Protein AF-S4NUM6-F1 (afdb_monomer)

Sequence (256 aa):
MRARLRDRIAASDPGLLRLTAGLRTVGAIALTLAVLALLRADVHLLVAGAMAAMVATFAIREKQLGAQAVTLALGLPVALASVSLGAVLNARLYAGDVFFVVLIFCAVYGRRFGDRGTALGLIGFQIYFLSLFVGAEVSALPTLCGAIALAFCSSALLRFAVVPATPTGVLLRLRLAFRARLAQLVSAQLDLLDAGPDDMDKALEAVRDGTARLHETAMMIQAQLEEGTPTSRRRGSCSAASRTPRSPPSGSACCC

Radius of gyration: 29.07 Å; Cα contacts (8 Å, |Δi|>4): 226; chains: 1; bounding box: 69×91×65 Å

pLDDT: mean 70.28, std 15.83, range [30.67, 91.12]

Mean predicted aligned error: 15.48 Å

Solvent-accessible surface area (backbone atoms only — not comparable to full-atom values): 13988 Å² total; per-residue (Å²): 111,73,66,62,55,51,49,52,54,50,68,76,36,85,65,50,55,66,60,51,52,51,49,38,49,52,49,10,26,51,49,28,40,52,52,39,55,73,70,64,52,54,68,66,49,43,53,49,16,35,52,37,12,49,44,57,48,66,34,61,73,60,88,48,68,70,59,40,52,50,47,52,62,53,33,50,59,41,29,51,50,24,33,53,50,27,21,65,30,61,84,36,63,74,61,36,55,57,49,48,54,52,47,51,52,51,23,59,58,26,40,76,64,43,67,61,24,36,21,44,22,50,37,27,52,53,35,25,53,46,21,58,72,71,60,39,43,73,87,50,41,68,62,50,47,49,31,38,52,44,4,46,50,30,31,47,42,31,47,64,69,74,49,62,78,46,72,68,58,53,54,51,41,48,52,50,52,49,52,52,54,52,51,52,40,54,50,36,50,50,53,40,72,71,42,51,89,92,47,38,68,62,31,50,50,52,41,53,53,38,50,53,55,48,51,55,51,51,51,54,50,49,53,49,51,60,70,69,48,74,92,76,75,79,73,93,75,84,79,90,74,86,79,75,90,79,83,86,84,86,89,89,85,80,88,132

Foldseek 3Di:
DVVVVVVVVCVVDPQCPVVLLVCLLCQLLCQLLVVCVVVVHDPLLNVLLNLLLNLLSVLQPDDDPVLNVVLLVVLLVLLLVLLVCLQVCLVPVVVLVVVLVVLQVQLVVLCVVPSSSVSSSSSSNSSNVSSNVSVRHPVCSVVSSVSSVSSSVSSVCSDPPVRDPDVVSRLVSLVVSLVVLVVQLVVLVVCLVVDDPVCNVVSVVSNVVSVVVNVVSVVVSVVSVVVVDDPPCPDPPDDDDPDDDDDDDDDDDDDD

Nearest PDB structures (foldseek):
  6h7w-assembly1_B  TM=3.684E-01  e=8.831E+00  Thermochaetoides thermophila DSM 1495

Organism: NCBI:txid1283301

Secondary structure (DSSP, 8-state):
-HHHHHHHHHHHSTTSHHHHHHHHHHHHHHHHHHHHHHTT--HHHHHHHHHHHHHHHHH---SSHHHHHHHHHHHHHHHHHHHHHHHHHHT-HHHHHHHHHHHHHHHHHHGGGHHHHHHHHHHHHHHHHHHHHTT--TTTHHHHHHHHHHHHHHHHHIIIIIS---HHHHHHHHHHHHHHHHHHHHHHHHHHHS--TTTHHHHHHHHHHHHHHHHHHHHHHHHHHHHHS-S-------------------------

Structure (mmCIF, N/CA/C/O backbone):
data_AF-S4NUM6-F1
#
_entry.id   AF-S4NUM6-F1
#
loop_
_atom_site.group_PDB
_atom_site.id
_atom_site.type_symbol
_atom_site.label_atom_id
_atom_site.label_alt_id
_atom_site.label_comp_id
_atom_site.label_asym_id
_atom_site.label_entity_id
_atom_site.label_seq_id
_atom_site.pdbx_PDB_ins_code
_atom_site.Cartn_x
_atom_site.Cartn_y
_atom_site.Cartn_z
_atom_site.occupancy
_atom_site.B_iso_or_equiv
_atom_site.auth_seq_id
_atom_site.auth_comp_id
_atom_site.auth_asym_id
_atom_site.auth_atom_id
_atom_site.pdbx_PDB_model_num
ATOM 1 N N . MET A 1 1 ? -14.262 19.004 28.202 1.00 41.25 1 MET A N 1
ATOM 2 C CA . MET A 1 1 ? -13.968 19.242 26.764 1.00 41.25 1 MET A CA 1
ATOM 3 C C . MET A 1 1 ? -13.290 18.052 26.069 1.00 41.25 1 MET A C 1
ATOM 5 O O . MET A 1 1 ? -13.778 17.634 25.028 1.00 41.25 1 MET A O 1
ATOM 9 N N . ARG A 1 2 ? -12.246 17.434 26.653 1.00 40.34 2 ARG A N 1
ATOM 10 C CA . ARG A 1 2 ? -11.581 16.229 26.096 1.00 40.34 2 ARG A CA 1
ATOM 11 C C . ARG A 1 2 ? -12.508 15.017 25.881 1.00 40.34 2 ARG A C 1
ATOM 13 O O . ARG A 1 2 ? -12.330 14.314 24.897 1.00 40.34 2 ARG A O 1
ATOM 20 N N . ALA A 1 3 ? -13.508 14.806 26.744 1.00 48.25 3 ALA A N 1
ATOM 21 C CA . ALA A 1 3 ? -14.488 13.722 26.591 1.00 48.25 3 ALA A CA 1
ATOM 22 C C . ALA A 1 3 ? -15.380 13.896 25.344 1.00 48.25 3 ALA A C 1
ATOM 24 O O . ALA A 1 3 ? -15.493 12.974 24.550 1.00 48.25 3 ALA A O 1
ATOM 25 N N . ARG A 1 4 ? -15.886 15.113 25.080 1.00 47.97 4 ARG A N 1
ATOM 26 C CA . ARG A 1 4 ? -16.746 15.401 23.913 1.00 47.97 4 ARG A CA 1
ATOM 27 C C . ARG A 1 4 ? -16.016 15.300 22.569 1.00 47.97 4 ARG A C 1
ATOM 29 O O . ARG A 1 4 ? -16.612 14.853 21.596 1.00 47.97 4 ARG A O 1
ATOM 36 N N . LEU A 1 5 ? -14.734 15.687 22.497 1.00 50.44 5 LEU A N 1
ATOM 37 C CA . LEU A 1 5 ? -13.922 15.458 21.289 1.00 50.44 5 LEU A CA 1
ATOM 38 C C . LEU A 1 5 ? -13.706 13.962 21.048 1.00 50.44 5 LEU A C 1
ATOM 40 O O . LEU A 1 5 ? -13.788 13.500 19.915 1.00 50.44 5 LEU A O 1
ATOM 44 N N . ARG A 1 6 ? -13.448 13.209 22.120 1.00 51.97 6 ARG A N 1
ATOM 45 C CA . ARG A 1 6 ? -13.231 11.764 22.066 1.00 51.97 6 ARG A CA 1
ATOM 46 C C . ARG A 1 6 ? -14.506 11.015 21.664 1.00 51.97 6 ARG A C 1
ATOM 48 O O . ARG A 1 6 ? -14.407 10.085 20.875 1.00 51.97 6 ARG A O 1
ATOM 55 N N . ASP A 1 7 ? -15.673 11.486 22.103 1.00 51.56 7 ASP A N 1
ATOM 56 C CA . ASP A 1 7 ? -16.983 10.976 21.681 1.00 51.56 7 ASP A CA 1
ATOM 57 C C . ASP A 1 7 ? -17.315 11.323 20.225 1.00 51.56 7 ASP A C 1
ATOM 59 O O . ASP A 1 7 ? -17.807 10.465 19.501 1.00 51.56 7 ASP A O 1
ATOM 63 N N . ARG A 1 8 ? -16.984 12.531 19.740 1.00 53.53 8 ARG A N 1
ATOM 64 C CA . ARG A 1 8 ? -17.145 12.883 18.312 1.00 53.53 8 ARG A CA 1
ATOM 65 C C . ARG A 1 8 ? -16.230 12.064 17.402 1.00 53.53 8 ARG A C 1
ATOM 67 O O . ARG A 1 8 ? -16.673 11.585 16.366 1.00 53.53 8 ARG A O 1
ATOM 74 N N . ILE A 1 9 ? -14.978 11.855 17.808 1.00 50.44 9 ILE A N 1
ATOM 75 C CA . ILE A 1 9 ? -14.015 11.023 17.069 1.00 50.44 9 ILE A CA 1
ATOM 76 C C . ILE A 1 9 ? -14.436 9.543 17.099 1.00 50.44 9 ILE A C 1
ATOM 78 O O . ILE A 1 9 ? -14.279 8.842 16.104 1.00 50.44 9 ILE A O 1
ATOM 82 N N . ALA A 1 10 ? -15.018 9.070 18.205 1.00 51.41 10 ALA A N 1
ATOM 83 C CA . ALA A 1 10 ? -15.571 7.719 18.314 1.00 51.41 10 ALA A CA 1
ATOM 84 C C . ALA A 1 10 ? -16.908 7.536 17.565 1.00 51.41 10 ALA A C 1
ATOM 86 O O . ALA A 1 10 ? -17.253 6.411 17.198 1.00 51.41 10 ALA A O 1
ATOM 87 N N . ALA A 1 11 ? -17.659 8.619 17.339 1.00 46.78 11 ALA A N 1
ATOM 88 C CA . ALA A 1 11 ? -18.905 8.614 16.577 1.00 46.78 11 ALA A CA 1
ATOM 89 C C . ALA A 1 11 ? -18.676 8.605 15.057 1.00 46.78 11 ALA A C 1
ATOM 91 O O . ALA A 1 11 ? -19.461 7.984 14.349 1.00 46.78 11 ALA A O 1
ATOM 92 N N . SER A 1 12 ? -17.614 9.251 14.559 1.00 50.12 12 SER A N 1
ATOM 93 C CA . SER A 1 12 ? -17.328 9.320 13.116 1.00 50.12 12 SER A CA 1
ATOM 94 C C . SER A 1 12 ? -16.634 8.086 12.538 1.00 50.12 12 SER A C 1
ATOM 96 O O . SER A 1 12 ? -16.792 7.837 11.350 1.00 50.12 12 SER A O 1
ATOM 98 N N . ASP A 1 13 ? -15.894 7.305 13.335 1.00 51.47 13 ASP A N 1
ATOM 99 C CA . ASP A 1 13 ? -15.282 6.057 12.864 1.00 51.47 13 ASP A CA 1
ATOM 100 C C . ASP A 1 13 ? -15.219 5.003 13.986 1.00 51.47 13 ASP A C 1
ATOM 102 O O . ASP A 1 13 ? -14.468 5.170 14.959 1.00 51.47 13 ASP A O 1
ATOM 106 N N . PRO A 1 14 ? -15.956 3.883 13.867 1.00 48.41 14 PRO A N 1
ATOM 107 C CA . PRO A 1 14 ? -15.951 2.817 14.858 1.00 48.41 14 PRO A CA 1
ATOM 108 C C . PRO A 1 14 ? -14.552 2.180 14.912 1.00 48.41 14 PRO A C 1
ATOM 110 O O . PRO A 1 14 ? -14.148 1.390 14.062 1.00 48.41 14 PRO A O 1
ATOM 113 N N . GLY A 1 15 ? -13.771 2.565 15.926 1.00 53.56 15 GLY A N 1
ATOM 114 C CA . GLY A 1 15 ? -12.510 1.911 16.286 1.00 53.56 15 GLY A CA 1
ATOM 115 C C . GLY A 1 15 ? -11.215 2.535 15.755 1.00 53.56 15 GLY A C 1
ATOM 116 O O . GLY A 1 15 ? -10.181 1.866 15.809 1.00 53.56 15 GLY A O 1
ATOM 117 N N . LEU A 1 16 ? -11.218 3.788 15.270 1.00 60.28 16 LEU A N 1
ATOM 118 C CA . LEU A 1 16 ? -10.027 4.456 14.697 1.00 60.28 16 LEU A CA 1
ATOM 119 C C . LEU A 1 16 ? -9.407 3.716 13.492 1.00 60.28 16 LEU A C 1
ATOM 121 O O . LEU A 1 16 ? -8.311 4.067 13.059 1.00 60.28 16 LEU A O 1
ATOM 125 N N . LEU A 1 17 ? -10.056 2.690 12.937 1.00 59.19 17 LEU A N 1
ATOM 126 C CA . LEU A 1 17 ? -9.446 1.814 11.931 1.00 59.19 17 LEU A CA 1
ATOM 127 C C . LEU A 1 17 ? -9.126 2.566 10.636 1.00 59.19 17 LEU A C 1
ATOM 129 O O . LEU A 1 17 ? -8.024 2.424 10.106 1.00 59.19 17 LEU A O 1
ATOM 133 N N . ARG A 1 18 ? -10.041 3.431 10.185 1.00 66.88 18 ARG A N 1
ATOM 134 C CA . ARG A 1 18 ? -9.845 4.288 9.008 1.00 66.88 18 ARG A CA 1
ATOM 135 C C . ARG A 1 18 ? -8.781 5.356 9.241 1.00 66.88 18 ARG A C 1
ATOM 137 O O . ARG A 1 18 ? -7.879 5.488 8.420 1.00 66.88 18 ARG A O 1
ATOM 144 N N . LEU A 1 19 ? -8.809 6.026 10.395 1.00 67.62 19 LEU A N 1
ATOM 145 C CA . LEU A 1 19 ? -7.779 6.998 10.782 1.00 67.62 19 LEU A CA 1
ATOM 146 C C . LEU A 1 19 ? -6.388 6.353 10.846 1.00 67.62 19 LEU A C 1
ATOM 148 O O . LEU A 1 19 ? -5.409 6.915 10.375 1.00 67.62 19 LEU A O 1
ATOM 152 N N . THR A 1 20 ? -6.306 5.142 11.392 1.00 68.75 20 THR A N 1
ATOM 153 C CA . THR A 1 20 ? -5.060 4.381 11.517 1.00 68.75 20 THR A CA 1
ATOM 154 C C . THR A 1 20 ? -4.552 3.926 10.146 1.00 68.75 20 THR A C 1
ATOM 156 O O . THR A 1 20 ? -3.352 3.981 9.887 1.00 68.75 20 THR A O 1
ATOM 159 N N . ALA A 1 21 ? -5.450 3.505 9.249 1.00 68.75 21 ALA A N 1
ATOM 160 C CA . ALA A 1 21 ? -5.102 3.178 7.868 1.00 68.75 21 ALA A CA 1
ATOM 161 C C . ALA A 1 21 ? -4.580 4.411 7.111 1.00 68.75 21 ALA A C 1
ATOM 163 O O . ALA A 1 21 ? -3.518 4.333 6.496 1.00 68.75 21 ALA A O 1
ATOM 164 N N . GLY A 1 22 ? -5.263 5.552 7.239 1.00 70.62 22 GLY A N 1
ATOM 165 C CA . GLY A 1 22 ? -4.838 6.824 6.652 1.00 70.62 22 GLY A CA 1
ATOM 166 C C . GLY A 1 22 ? -3.516 7.337 7.229 1.00 70.62 22 GLY A C 1
ATOM 167 O O . GLY A 1 22 ? -2.642 7.791 6.495 1.00 70.62 22 GLY A O 1
ATOM 168 N N . LEU A 1 23 ? -3.307 7.204 8.540 1.00 79.19 23 LEU A N 1
ATOM 169 C CA . LEU A 1 23 ? -2.056 7.610 9.179 1.00 79.19 23 LEU A CA 1
ATOM 170 C C . LEU A 1 23 ? -0.881 6.742 8.716 1.00 79.19 23 LEU A C 1
ATOM 172 O O . LEU A 1 23 ? 0.217 7.259 8.535 1.00 79.19 23 LEU A O 1
ATOM 176 N N . ARG A 1 24 ? -1.101 5.444 8.468 1.00 80.25 24 ARG A N 1
ATOM 177 C CA . ARG A 1 24 ? -0.072 4.575 7.877 1.00 80.25 24 ARG A CA 1
ATOM 178 C C . ARG A 1 24 ? 0.282 4.995 6.456 1.00 80.25 24 ARG A C 1
ATOM 180 O O . ARG A 1 24 ? 1.468 5.071 6.154 1.00 80.25 24 ARG A O 1
ATOM 187 N N . THR A 1 25 ? -0.707 5.278 5.603 1.00 81.06 25 THR A N 1
ATOM 188 C CA . THR A 1 25 ? -0.444 5.717 4.219 1.00 81.06 25 THR A CA 1
ATOM 189 C C . THR A 1 25 ? 0.295 7.048 4.200 1.00 81.06 25 THR A C 1
ATOM 191 O O . THR A 1 25 ? 1.332 7.164 3.552 1.00 81.06 25 THR A O 1
ATOM 194 N N . VAL A 1 26 ? -0.192 8.033 4.959 1.00 86.44 26 VAL A N 1
ATOM 195 C CA . VAL A 1 26 ? 0.424 9.365 5.025 1.00 86.44 26 VAL A CA 1
ATOM 196 C C . VAL A 1 26 ? 1.809 9.280 5.659 1.00 86.44 26 VAL A C 1
ATOM 198 O O . VAL A 1 26 ? 2.747 9.867 5.135 1.00 86.44 26 VAL A O 1
ATOM 201 N N . GLY A 1 27 ? 1.968 8.498 6.730 1.00 85.56 27 GLY A N 1
ATOM 202 C CA . GLY A 1 27 ? 3.252 8.284 7.392 1.00 85.56 27 GLY A CA 1
ATOM 203 C C . GLY A 1 27 ? 4.286 7.620 6.484 1.00 85.56 27 GLY A C 1
ATOM 204 O O . GLY A 1 27 ? 5.428 8.066 6.454 1.00 85.56 27 GLY A O 1
ATOM 205 N N . ALA A 1 28 ? 3.899 6.606 5.704 1.00 86.25 28 ALA A N 1
ATOM 206 C CA . ALA A 1 28 ? 4.797 5.946 4.753 1.00 86.25 28 ALA A CA 1
ATOM 207 C C . ALA A 1 28 ? 5.251 6.883 3.637 1.00 86.25 28 ALA A C 1
ATOM 209 O O . ALA A 1 28 ? 6.445 6.956 3.342 1.00 86.25 28 ALA A O 1
ATOM 210 N N . ILE A 1 29 ? 4.326 7.649 3.059 1.00 88.50 29 ILE A N 1
ATOM 211 C CA . ILE A 1 29 ? 4.653 8.630 2.022 1.00 88.50 29 ILE A CA 1
ATOM 212 C C . ILE A 1 29 ? 5.554 9.728 2.600 1.00 88.50 29 ILE A C 1
ATOM 214 O O . ILE A 1 29 ? 6.619 9.993 2.047 1.00 88.50 29 ILE A O 1
ATOM 218 N N . ALA A 1 30 ? 5.177 10.313 3.741 1.00 90.69 30 ALA A N 1
ATOM 219 C CA . ALA A 1 30 ? 5.934 11.381 4.387 1.00 90.69 30 ALA A CA 1
ATOM 220 C C . ALA A 1 30 ? 7.343 10.929 4.786 1.00 90.69 30 ALA A C 1
ATOM 222 O O . ALA A 1 30 ? 8.297 11.658 4.542 1.00 90.69 30 ALA A O 1
ATOM 223 N N . LEU A 1 31 ? 7.498 9.721 5.340 1.00 88.75 31 LEU A N 1
ATOM 224 C CA . LEU A 1 31 ? 8.807 9.177 5.699 1.00 88.75 31 LEU A CA 1
ATOM 225 C C . LEU A 1 31 ? 9.681 8.952 4.460 1.00 88.75 31 LEU A C 1
ATOM 227 O O . LEU A 1 31 ? 10.854 9.313 4.466 1.00 88.75 31 LEU A O 1
ATOM 231 N N . THR A 1 32 ? 9.111 8.396 3.388 1.00 90.12 32 THR A N 1
ATOM 232 C CA . THR A 1 32 ? 9.837 8.179 2.125 1.00 90.12 32 THR A CA 1
ATOM 233 C C . THR A 1 32 ? 10.319 9.502 1.540 1.00 90.12 32 THR A C 1
ATOM 235 O O . THR A 1 32 ? 11.495 9.641 1.211 1.00 90.12 32 THR A O 1
ATOM 238 N N . LEU A 1 33 ? 9.424 10.491 1.462 1.00 90.69 33 LEU A N 1
ATOM 239 C CA . LEU A 1 33 ? 9.741 11.825 0.963 1.00 90.69 33 LEU A CA 1
ATOM 240 C C . LEU A 1 33 ? 10.759 12.541 1.848 1.00 90.69 33 LEU A C 1
ATOM 242 O O . LEU A 1 33 ? 11.684 13.143 1.321 1.00 90.69 33 LEU A O 1
ATOM 246 N N . ALA A 1 34 ? 10.626 12.451 3.173 1.00 90.69 34 ALA A N 1
ATOM 247 C CA . ALA A 1 34 ? 11.561 13.069 4.106 1.00 90.69 34 ALA A CA 1
ATOM 248 C C . ALA A 1 34 ? 12.977 12.515 3.922 1.00 90.69 34 ALA A C 1
ATOM 250 O O . ALA A 1 34 ? 13.927 13.289 3.835 1.00 90.69 34 ALA A O 1
ATOM 251 N N . VAL A 1 35 ? 13.117 11.191 3.806 1.00 90.81 35 VAL A N 1
ATOM 252 C CA . VAL A 1 35 ? 14.421 10.557 3.579 1.00 90.81 35 VAL A CA 1
ATOM 253 C C . VAL A 1 35 ? 14.984 10.956 2.210 1.00 90.81 35 VAL A C 1
ATOM 255 O O . VAL A 1 35 ? 16.118 11.424 2.146 1.00 90.81 35 VAL A O 1
ATOM 258 N N . LEU A 1 36 ? 14.199 10.861 1.130 1.00 89.62 36 LEU A N 1
ATOM 259 C CA . LEU A 1 36 ? 14.640 11.255 -0.218 1.00 89.62 36 LEU A CA 1
ATOM 260 C C . LEU A 1 36 ? 15.019 12.742 -0.313 1.00 89.62 36 LEU A C 1
ATOM 262 O O . LEU A 1 36 ? 16.015 13.083 -0.950 1.00 89.62 36 LEU A O 1
ATOM 266 N N . ALA A 1 37 ? 14.273 13.624 0.353 1.00 89.06 37 ALA A N 1
ATOM 267 C CA . ALA A 1 37 ? 14.583 15.049 0.418 1.00 89.06 37 ALA A CA 1
ATOM 268 C C . ALA A 1 37 ? 15.891 15.310 1.180 1.00 89.06 37 ALA A C 1
ATOM 270 O O . ALA A 1 37 ? 16.683 16.158 0.771 1.00 89.06 37 ALA A O 1
ATOM 271 N N . LEU A 1 38 ? 16.158 14.550 2.249 1.00 91.12 38 LEU A N 1
ATOM 272 C CA . LEU A 1 38 ? 17.408 14.641 3.008 1.00 91.12 38 LEU A CA 1
ATOM 273 C C . LEU A 1 38 ? 18.622 14.206 2.173 1.00 91.12 38 LEU A C 1
ATOM 275 O O . LEU A 1 38 ? 19.695 14.795 2.280 1.00 91.12 38 LEU A O 1
ATOM 279 N N . LEU A 1 39 ? 18.424 13.223 1.293 1.00 88.75 39 LEU A N 1
ATOM 280 C CA . LEU A 1 39 ? 19.391 12.779 0.285 1.00 88.75 39 LEU A CA 1
ATOM 281 C C . LEU A 1 39 ? 19.530 13.753 -0.901 1.00 88.75 39 LEU A C 1
ATOM 283 O O . LEU A 1 39 ? 20.319 13.484 -1.804 1.00 88.75 39 LEU A O 1
ATOM 287 N N . ARG A 1 40 ? 18.785 14.871 -0.912 1.00 86.69 40 ARG A N 1
ATOM 288 C CA . ARG A 1 40 ? 18.698 15.832 -2.028 1.00 86.69 40 ARG A CA 1
ATOM 289 C C . ARG A 1 40 ? 18.401 15.162 -3.370 1.00 86.69 40 ARG A C 1
ATOM 291 O O . ARG A 1 40 ? 18.970 15.524 -4.397 1.00 86.69 40 ARG A O 1
ATOM 298 N N . ALA A 1 41 ? 17.517 14.168 -3.342 1.00 85.44 41 ALA A N 1
ATOM 299 C CA . ALA A 1 41 ? 17.079 13.479 -4.542 1.00 85.44 41 ALA A CA 1
ATOM 300 C C . ALA A 1 41 ? 16.331 14.429 -5.492 1.00 85.44 41 ALA A C 1
ATOM 302 O O . ALA A 1 41 ? 15.660 15.367 -5.056 1.00 85.44 41 ALA A O 1
ATOM 303 N N . ASP A 1 42 ? 16.426 14.147 -6.790 1.00 86.44 42 ASP A N 1
ATOM 304 C CA . ASP A 1 42 ? 15.688 14.869 -7.824 1.00 86.44 42 ASP A CA 1
ATOM 305 C C . ASP A 1 42 ? 14.163 14.707 -7.645 1.00 86.44 42 ASP A C 1
ATOM 307 O O . ASP A 1 42 ? 13.679 13.729 -7.061 1.00 86.44 42 ASP A O 1
ATOM 311 N N . VAL A 1 43 ? 13.388 15.646 -8.193 1.00 86.06 43 VAL A N 1
ATOM 312 C CA . VAL A 1 43 ? 11.918 15.610 -8.205 1.00 86.06 43 VAL A CA 1
ATOM 313 C C . VAL A 1 43 ? 11.396 14.295 -8.787 1.00 86.06 43 VAL A C 1
ATOM 315 O O . VAL A 1 43 ? 10.442 13.728 -8.251 1.00 86.06 43 VAL A O 1
ATOM 318 N N . HIS A 1 44 ? 12.058 13.753 -9.811 1.00 86.06 44 HIS A N 1
ATOM 319 C CA . HIS A 1 44 ? 11.691 12.465 -10.407 1.00 86.06 44 HIS A CA 1
ATOM 320 C C . HIS A 1 44 ? 11.735 11.320 -9.381 1.00 86.06 44 HIS A C 1
ATOM 322 O O . HIS A 1 44 ? 10.813 10.505 -9.312 1.00 86.06 44 HIS A O 1
ATOM 328 N N . LEU A 1 45 ? 12.762 11.289 -8.523 1.00 86.50 45 LEU A N 1
ATOM 329 C CA . LEU A 1 45 ? 12.890 10.290 -7.459 1.00 86.50 45 LEU A CA 1
ATOM 330 C C . LEU A 1 45 ? 11.864 10.497 -6.344 1.00 86.50 45 LEU A C 1
ATOM 332 O O . LEU A 1 45 ? 11.356 9.517 -5.800 1.00 86.50 45 LEU A O 1
ATOM 336 N N . LEU A 1 46 ? 11.550 11.749 -6.003 1.00 87.88 46 LEU A N 1
ATOM 337 C CA . LEU A 1 46 ? 10.529 12.071 -5.002 1.00 87.88 46 LEU A CA 1
ATOM 338 C C . LEU A 1 46 ? 9.147 11.575 -5.445 1.00 87.88 46 LEU A C 1
ATOM 340 O O . LEU A 1 46 ? 8.450 10.922 -4.664 1.00 87.88 46 LEU A O 1
ATOM 344 N N . VAL A 1 47 ? 8.779 11.818 -6.707 1.00 89.69 47 VAL A N 1
ATOM 345 C CA . VAL A 1 47 ? 7.524 11.325 -7.297 1.00 89.69 47 VAL A CA 1
ATOM 346 C C . VAL A 1 47 ? 7.514 9.797 -7.336 1.00 89.69 47 VAL A C 1
ATOM 348 O O . VAL A 1 47 ? 6.548 9.181 -6.879 1.00 89.69 47 VAL A O 1
ATOM 351 N N . ALA A 1 48 ? 8.607 9.176 -7.792 1.00 88.38 48 ALA A N 1
ATOM 352 C CA . ALA A 1 48 ? 8.729 7.721 -7.835 1.00 88.38 48 ALA A CA 1
ATOM 353 C C . ALA A 1 48 ? 8.594 7.079 -6.449 1.00 88.38 48 ALA A C 1
ATOM 355 O O . ALA A 1 48 ? 7.813 6.142 -6.270 1.00 88.38 48 ALA A O 1
ATOM 356 N N . GLY A 1 49 ? 9.296 7.614 -5.448 1.00 87.00 49 GLY A N 1
ATOM 357 C CA . GLY A 1 49 ? 9.227 7.142 -4.068 1.00 87.00 49 GLY A CA 1
ATOM 358 C C . GLY A 1 49 ? 7.835 7.305 -3.456 1.00 87.00 49 GLY A C 1
ATOM 359 O O . GLY A 1 49 ? 7.326 6.370 -2.837 1.00 87.00 49 GLY A O 1
ATOM 360 N N . ALA A 1 50 ? 7.179 8.451 -3.662 1.00 89.00 50 ALA A N 1
ATOM 361 C CA . ALA A 1 50 ? 5.826 8.691 -3.154 1.00 89.00 50 ALA A CA 1
ATOM 362 C C . ALA A 1 50 ? 4.795 7.737 -3.771 1.00 89.00 50 ALA A C 1
ATOM 364 O O . ALA A 1 50 ? 3.995 7.136 -3.048 1.00 89.00 50 ALA A O 1
ATOM 365 N N . MET A 1 51 ? 4.836 7.554 -5.094 1.00 90.56 51 MET A N 1
ATOM 366 C CA . MET A 1 51 ? 3.948 6.624 -5.793 1.00 90.56 51 MET A CA 1
ATOM 367 C C . MET A 1 51 ? 4.218 5.177 -5.374 1.00 90.56 51 MET A C 1
ATOM 369 O O . MET A 1 51 ? 3.274 4.444 -5.083 1.00 90.56 51 MET A O 1
ATOM 373 N N . ALA A 1 52 ? 5.485 4.771 -5.247 1.00 88.38 52 ALA A N 1
ATOM 374 C CA . ALA A 1 52 ? 5.841 3.443 -4.753 1.00 88.38 52 ALA A CA 1
ATOM 375 C C . ALA A 1 52 ? 5.333 3.206 -3.318 1.00 88.38 52 ALA A C 1
ATOM 377 O O . ALA A 1 52 ? 4.765 2.149 -3.038 1.00 88.38 52 ALA A O 1
ATOM 378 N N . ALA A 1 53 ? 5.450 4.196 -2.426 1.00 87.81 53 ALA A N 1
ATOM 379 C CA . ALA A 1 53 ? 4.958 4.106 -1.047 1.00 87.81 53 ALA A CA 1
ATOM 380 C C . ALA A 1 53 ? 3.427 3.992 -0.997 1.00 87.81 53 ALA A C 1
ATOM 382 O O . ALA A 1 53 ? 2.868 3.209 -0.218 1.00 87.81 53 ALA A O 1
ATOM 383 N N . MET A 1 54 ? 2.740 4.741 -1.863 1.00 88.69 54 MET A N 1
ATOM 384 C CA . MET A 1 54 ? 1.293 4.657 -2.038 1.00 88.69 54 MET A CA 1
ATOM 385 C C . MET A 1 54 ? 0.879 3.250 -2.493 1.00 88.69 54 MET A C 1
ATOM 387 O O . MET A 1 54 ? 0.033 2.623 -1.850 1.00 88.69 54 MET A O 1
ATOM 391 N N . VAL A 1 55 ? 1.515 2.717 -3.541 1.00 86.62 55 VAL A N 1
ATOM 392 C CA . VAL A 1 55 ? 1.246 1.372 -4.078 1.00 86.62 55 VAL A CA 1
ATOM 393 C C . VAL A 1 55 ? 1.503 0.292 -3.035 1.00 86.62 55 VAL A C 1
ATOM 395 O O . VAL A 1 55 ? 0.624 -0.534 -2.793 1.00 86.62 55 VAL A O 1
ATOM 398 N N . ALA A 1 56 ? 2.656 0.325 -2.363 1.00 84.31 56 ALA A N 1
ATOM 399 C CA . ALA A 1 56 ? 3.005 -0.635 -1.317 1.00 84.31 56 ALA A CA 1
ATOM 400 C C . ALA A 1 56 ? 1.966 -0.647 -0.183 1.00 84.31 56 ALA A C 1
ATOM 402 O O . ALA A 1 56 ? 1.622 -1.699 0.365 1.00 84.31 56 ALA A O 1
ATOM 403 N N . THR A 1 57 ? 1.403 0.516 0.149 1.00 80.25 57 THR A N 1
ATOM 404 C CA . THR A 1 57 ? 0.419 0.606 1.227 1.00 80.25 57 THR A CA 1
ATOM 405 C C . THR A 1 57 ? -0.974 0.139 0.786 1.00 80.25 57 THR A C 1
ATOM 407 O O . THR A 1 57 ? -1.620 -0.591 1.543 1.00 80.25 57 THR A O 1
ATOM 410 N N . PHE A 1 58 ? -1.413 0.483 -0.433 1.00 79.31 58 PHE A N 1
ATOM 411 C CA . PHE A 1 58 ? -2.739 0.129 -0.968 1.00 79.31 58 PHE A CA 1
ATOM 412 C C . PHE A 1 58 ? -2.861 -1.299 -1.507 1.00 79.31 58 PHE A C 1
ATOM 414 O O . PHE A 1 58 ? -3.949 -1.882 -1.448 1.00 79.31 58 PHE A O 1
ATOM 421 N N . ALA A 1 59 ? -1.785 -1.863 -2.055 1.00 74.81 59 ALA A N 1
ATOM 422 C CA . ALA A 1 59 ? -1.811 -3.209 -2.619 1.00 74.81 59 ALA A CA 1
ATOM 423 C C . ALA A 1 59 ? -1.981 -4.280 -1.537 1.00 74.81 59 ALA A C 1
ATOM 425 O O .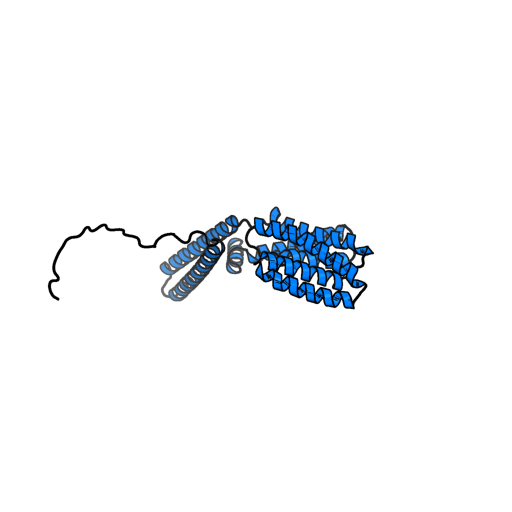 ALA A 1 59 ? -2.632 -5.298 -1.755 1.00 74.81 59 ALA A O 1
ATOM 426 N N . ILE A 1 60 ? -1.445 -4.031 -0.343 1.00 68.00 60 ILE A N 1
ATOM 427 C CA . ILE A 1 60 ? -1.497 -4.973 0.772 1.00 68.00 60 ILE A CA 1
ATOM 428 C C . ILE A 1 60 ? -2.848 -4.840 1.476 1.00 68.00 60 ILE A C 1
ATOM 430 O O . ILE A 1 60 ? -3.022 -4.044 2.403 1.00 68.00 60 ILE A O 1
ATOM 434 N N . ARG A 1 61 ? -3.809 -5.637 1.003 1.00 64.94 61 ARG A N 1
ATOM 435 C CA . ARG A 1 61 ? -5.170 -5.752 1.557 1.00 64.94 61 ARG A CA 1
ATOM 436 C C . ARG A 1 61 ? -5.349 -6.941 2.497 1.00 64.94 61 ARG A C 1
ATOM 438 O O . ARG A 1 61 ? -6.378 -7.056 3.155 1.00 64.94 61 ARG A O 1
ATOM 445 N N . GLU A 1 62 ? -4.352 -7.815 2.558 1.00 62.28 62 GLU A N 1
ATOM 446 C CA . GLU A 1 62 ? -4.380 -9.018 3.383 1.00 62.28 62 GLU A CA 1
ATOM 447 C C . GLU A 1 62 ? -4.558 -8.669 4.856 1.00 62.28 62 GLU A C 1
ATOM 449 O O . GLU A 1 62 ? -3.999 -7.689 5.338 1.00 62.28 62 GLU A O 1
ATOM 454 N N . LYS A 1 63 ? -5.318 -9.480 5.592 1.00 59.50 63 LYS A N 1
ATOM 455 C CA . LYS A 1 63 ? -5.674 -9.192 6.993 1.00 59.50 63 LYS A CA 1
ATOM 456 C C . LYS A 1 63 ? -4.714 -9.818 8.012 1.00 59.50 63 LYS A C 1
ATOM 458 O O . LYS A 1 63 ? -4.620 -9.342 9.139 1.00 59.50 63 LYS A O 1
ATOM 463 N N . GLN A 1 64 ? -3.974 -10.858 7.623 1.00 60.53 64 GLN A N 1
ATOM 464 C CA . GLN A 1 64 ? -3.019 -11.556 8.491 1.00 60.53 64 GLN A CA 1
ATOM 465 C C . GLN A 1 64 ? -1.604 -10.981 8.357 1.00 60.53 64 GLN A C 1
ATOM 467 O O . GLN A 1 64 ? -1.065 -10.926 7.256 1.00 60.53 64 GLN A O 1
ATOM 472 N N . LEU A 1 65 ? -0.966 -10.645 9.484 1.00 64.56 65 LEU A N 1
ATOM 473 C CA . LEU A 1 65 ? 0.383 -10.057 9.521 1.00 64.56 65 LEU A CA 1
ATOM 474 C C . LEU A 1 65 ? 1.451 -10.929 8.837 1.00 64.56 65 LEU A C 1
ATOM 476 O O . LEU A 1 65 ? 2.311 -10.401 8.139 1.00 64.56 65 LEU A O 1
ATOM 480 N N . GLY A 1 66 ? 1.376 -12.256 8.995 1.00 61.78 66 GLY A N 1
ATOM 481 C CA . GLY A 1 66 ? 2.320 -13.182 8.361 1.00 61.78 66 GLY A CA 1
ATOM 482 C C . GLY A 1 66 ? 2.171 -13.235 6.840 1.00 61.78 66 GLY A C 1
ATOM 483 O O . GLY A 1 66 ? 3.166 -13.216 6.124 1.00 61.78 66 GLY A O 1
ATOM 484 N N . ALA A 1 67 ? 0.933 -13.229 6.337 1.00 65.94 67 ALA A N 1
ATOM 485 C CA . ALA A 1 67 ? 0.672 -13.149 4.902 1.00 65.94 67 ALA A CA 1
ATOM 486 C C . ALA A 1 67 ? 1.159 -11.806 4.336 1.00 65.94 67 ALA A C 1
ATOM 488 O O . ALA A 1 67 ? 1.918 -11.806 3.371 1.00 65.94 67 ALA A O 1
ATOM 489 N N . GLN A 1 68 ? 0.841 -10.696 5.016 1.00 69.69 68 GLN A N 1
ATOM 490 C CA . GLN A 1 68 ? 1.264 -9.354 4.607 1.00 69.69 68 GLN A CA 1
ATOM 491 C C . GLN A 1 68 ? 2.786 -9.233 4.509 1.00 69.69 68 GLN A C 1
ATOM 493 O O . GLN A 1 68 ? 3.285 -8.624 3.568 1.00 69.69 68 GLN A O 1
ATOM 498 N N . ALA A 1 69 ? 3.524 -9.790 5.476 1.00 72.50 69 ALA A N 1
ATOM 499 C CA . ALA A 1 69 ? 4.984 -9.768 5.463 1.00 72.50 69 ALA A CA 1
ATOM 500 C C . ALA A 1 69 ? 5.539 -10.538 4.258 1.00 72.50 69 ALA A C 1
ATOM 502 O O . ALA A 1 69 ? 6.431 -10.039 3.578 1.00 72.50 69 ALA A O 1
ATOM 503 N N . VAL A 1 70 ? 4.963 -11.705 3.948 1.00 76.75 70 VAL A N 1
ATOM 504 C CA . VAL A 1 70 ? 5.337 -12.493 2.765 1.00 76.75 70 VAL A CA 1
ATOM 505 C C . VAL A 1 70 ? 5.013 -11.737 1.478 1.00 76.75 70 VAL A C 1
ATOM 507 O O . VAL A 1 70 ? 5.858 -11.670 0.592 1.00 76.75 70 VAL A O 1
ATOM 510 N N . THR A 1 71 ? 3.842 -11.113 1.368 1.00 80.69 71 THR A N 1
ATOM 511 C CA . THR A 1 71 ? 3.461 -10.348 0.172 1.00 80.69 71 THR A CA 1
ATOM 512 C C . THR A 1 71 ? 4.275 -9.076 0.010 1.00 80.69 71 THR A C 1
ATOM 514 O O . THR A 1 71 ? 4.604 -8.717 -1.112 1.00 80.69 71 THR A O 1
ATOM 517 N N . LEU A 1 72 ? 4.659 -8.405 1.095 1.00 79.69 72 LEU A N 1
ATOM 518 C CA . LEU A 1 72 ? 5.564 -7.259 1.025 1.00 79.69 72 LEU A CA 1
ATOM 519 C C . LEU A 1 72 ? 6.977 -7.702 0.613 1.00 79.69 72 LEU A C 1
ATOM 521 O O . LEU A 1 72 ? 7.592 -7.067 -0.242 1.00 79.69 72 LEU A O 1
ATOM 525 N N . ALA A 1 73 ? 7.451 -8.827 1.158 1.00 81.38 73 ALA A N 1
ATOM 526 C CA . ALA A 1 73 ? 8.741 -9.418 0.813 1.00 81.38 73 ALA A CA 1
ATOM 527 C C . ALA A 1 73 ? 8.793 -9.936 -0.632 1.00 81.38 73 ALA A C 1
ATOM 529 O O . ALA A 1 73 ? 9.829 -9.807 -1.269 1.00 81.38 73 ALA A O 1
ATOM 530 N N . LEU A 1 74 ? 7.692 -10.480 -1.163 1.00 81.06 74 LEU A N 1
ATOM 531 C CA . LEU A 1 74 ? 7.551 -10.883 -2.569 1.00 81.06 74 LEU A CA 1
ATOM 532 C C . LEU A 1 74 ? 7.230 -9.696 -3.489 1.00 81.06 74 LEU A C 1
ATOM 534 O O . LEU A 1 74 ? 7.591 -9.700 -4.661 1.00 81.06 74 LEU A O 1
ATOM 538 N N . GLY A 1 75 ? 6.574 -8.663 -2.970 1.00 79.12 75 GLY A N 1
ATOM 539 C CA . GLY A 1 75 ? 6.207 -7.464 -3.715 1.00 79.12 75 GLY A CA 1
ATOM 540 C C . GLY A 1 75 ? 7.422 -6.628 -4.089 1.00 79.12 75 GLY A C 1
ATOM 541 O O . GLY A 1 75 ? 7.465 -6.097 -5.193 1.00 79.12 75 GLY A O 1
ATOM 542 N N . LEU A 1 76 ? 8.434 -6.567 -3.217 1.00 82.75 76 LEU A N 1
ATOM 543 C CA . LEU A 1 76 ? 9.688 -5.871 -3.500 1.00 82.75 76 LEU A CA 1
ATOM 544 C C . LEU A 1 76 ? 10.431 -6.434 -4.732 1.00 82.75 76 LEU A C 1
ATOM 546 O O . LEU A 1 76 ? 10.685 -5.658 -5.651 1.00 82.75 76 LEU A O 1
ATOM 550 N N . PRO A 1 77 ? 10.752 -7.740 -4.839 1.00 83.25 77 PRO A N 1
ATOM 551 C CA . PRO A 1 77 ? 11.409 -8.278 -6.026 1.00 83.25 77 PRO A CA 1
ATOM 552 C C . PRO A 1 77 ? 10.523 -8.175 -7.270 1.00 83.25 77 PRO A C 1
ATOM 554 O O . PRO A 1 77 ? 11.046 -7.921 -8.349 1.00 83.25 77 PRO A O 1
ATOM 557 N N . VAL A 1 78 ? 9.195 -8.287 -7.141 1.00 81.44 78 VAL A N 1
ATOM 558 C CA . VAL A 1 78 ? 8.272 -8.054 -8.266 1.00 81.44 78 VAL A CA 1
ATOM 559 C C . VAL A 1 78 ? 8.326 -6.599 -8.740 1.00 81.44 78 VAL A C 1
ATOM 561 O O . VAL A 1 78 ? 8.364 -6.353 -9.946 1.00 81.44 78 VAL A O 1
ATOM 564 N N . ALA A 1 79 ? 8.378 -5.633 -7.823 1.00 81.00 79 ALA A N 1
ATOM 565 C CA . ALA A 1 79 ? 8.525 -4.216 -8.145 1.00 81.00 79 ALA A CA 1
ATOM 566 C C . ALA A 1 79 ? 9.872 -3.931 -8.827 1.00 81.00 79 ALA A C 1
ATOM 568 O O . ALA A 1 79 ? 9.907 -3.273 -9.865 1.00 81.00 79 ALA A O 1
ATOM 569 N N . LEU A 1 80 ? 10.966 -4.484 -8.294 1.00 82.75 80 LEU A N 1
ATOM 570 C CA . LEU A 1 80 ? 12.307 -4.344 -8.869 1.00 82.75 80 LEU A CA 1
ATOM 571 C C . LEU A 1 80 ? 12.411 -4.996 -10.256 1.00 82.75 80 LEU A C 1
ATOM 573 O O . LEU A 1 80 ? 12.987 -4.411 -11.172 1.00 82.75 80 LEU A O 1
ATOM 577 N N . ALA A 1 81 ? 11.809 -6.171 -10.447 1.00 82.00 81 ALA A N 1
ATOM 578 C CA . ALA A 1 81 ? 11.723 -6.798 -11.761 1.00 82.00 81 ALA A CA 1
ATOM 579 C C . ALA A 1 81 ? 10.921 -5.918 -12.731 1.00 82.00 81 ALA A C 1
ATOM 581 O O . ALA A 1 81 ? 11.375 -5.660 -13.841 1.00 82.00 81 ALA A O 1
ATOM 582 N N . SER A 1 82 ? 9.774 -5.394 -12.292 1.00 81.50 82 SER A N 1
ATOM 583 C CA . SER A 1 82 ? 8.888 -4.569 -13.124 1.00 81.50 82 SER A CA 1
ATOM 584 C C . SER A 1 82 ? 9.544 -3.258 -13.565 1.00 81.50 82 SER A C 1
ATOM 586 O O . SER A 1 82 ? 9.440 -2.905 -14.736 1.00 81.50 82 SER A O 1
ATOM 588 N N . VAL A 1 83 ? 10.258 -2.559 -12.671 1.00 80.12 83 VAL A N 1
ATOM 589 C CA . VAL A 1 83 ? 10.994 -1.331 -13.034 1.00 80.12 83 VAL A CA 1
ATOM 590 C C . VAL A 1 83 ? 12.198 -1.636 -13.928 1.00 80.12 83 VAL A C 1
ATOM 592 O O . VAL A 1 83 ? 12.471 -0.889 -14.861 1.00 80.12 83 VAL A O 1
ATOM 595 N N . SER A 1 84 ? 12.877 -2.768 -13.712 1.00 79.94 84 SER A N 1
ATOM 596 C CA . SER A 1 84 ? 13.992 -3.193 -14.571 1.00 79.94 84 SER A CA 1
ATOM 597 C C . SER A 1 84 ? 13.517 -3.504 -15.989 1.00 79.94 84 SER A C 1
ATOM 599 O O . SER A 1 84 ? 14.125 -3.059 -16.959 1.00 79.94 84 SER A O 1
ATOM 601 N N . LEU A 1 85 ? 12.392 -4.214 -16.114 1.00 77.44 85 LEU A N 1
ATOM 602 C CA . LEU A 1 85 ? 11.722 -4.455 -17.390 1.00 77.44 85 LEU A CA 1
ATOM 603 C C . LEU A 1 85 ? 11.278 -3.139 -18.038 1.00 77.44 85 LEU A C 1
ATOM 605 O O . LEU A 1 85 ? 11.560 -2.929 -19.212 1.00 77.44 85 LEU A O 1
ATOM 609 N N . GLY A 1 86 ? 10.664 -2.229 -17.279 1.00 74.44 86 GLY A N 1
ATOM 610 C CA . GLY A 1 86 ? 10.266 -0.908 -17.772 1.00 74.44 86 GLY A CA 1
ATOM 611 C C . GLY A 1 86 ? 11.439 -0.096 -18.331 1.00 74.44 86 GLY A C 1
ATOM 612 O O . GLY A 1 86 ? 11.327 0.451 -19.424 1.00 74.44 86 GLY A O 1
ATOM 613 N N . ALA A 1 87 ? 12.582 -0.080 -17.641 1.00 76.50 87 ALA A N 1
ATOM 614 C CA . ALA A 1 87 ? 13.773 0.645 -18.084 1.00 76.50 87 ALA A CA 1
ATOM 615 C C . ALA A 1 87 ? 14.409 0.053 -19.355 1.00 76.50 87 ALA A C 1
ATOM 617 O O . ALA A 1 87 ? 14.856 0.792 -20.230 1.00 76.50 87 ALA A O 1
ATOM 618 N N . VAL A 1 88 ? 14.426 -1.278 -19.494 1.00 74.50 88 VAL A N 1
ATOM 619 C CA . VAL A 1 88 ? 14.956 -1.949 -20.697 1.00 74.50 88 VAL A CA 1
ATOM 620 C C . VAL A 1 88 ? 14.010 -1.787 -21.890 1.00 74.50 88 VAL A C 1
ATOM 622 O O . VAL A 1 88 ? 14.461 -1.594 -23.019 1.00 74.50 88 VAL A O 1
ATOM 625 N N . LEU A 1 89 ? 12.695 -1.856 -21.657 1.00 71.56 89 LEU A N 1
ATOM 626 C CA . LEU A 1 89 ? 11.687 -1.767 -22.716 1.00 71.56 89 LEU A CA 1
ATOM 627 C C . LEU A 1 89 ? 11.400 -0.323 -23.147 1.00 71.56 89 LEU A C 1
ATOM 629 O O . LEU A 1 89 ? 10.887 -0.133 -24.247 1.00 71.56 89 LEU A O 1
ATOM 633 N N . ASN A 1 90 ? 11.791 0.684 -22.356 1.00 67.31 90 ASN A N 1
ATOM 634 C CA . ASN A 1 90 ? 11.684 2.099 -22.728 1.00 67.31 90 ASN A CA 1
ATOM 635 C C . ASN A 1 90 ? 12.354 2.385 -24.092 1.00 67.31 90 ASN A C 1
ATOM 637 O O . ASN A 1 90 ? 11.787 3.071 -24.938 1.00 67.31 90 ASN A O 1
ATOM 641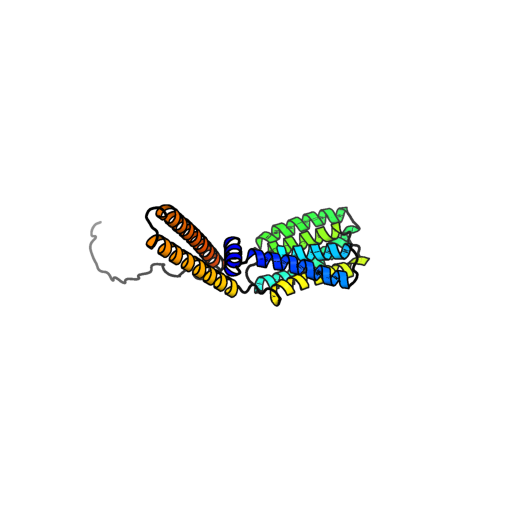 N N . ALA A 1 91 ? 13.487 1.735 -24.381 1.00 65.12 91 ALA A N 1
ATOM 642 C CA . ALA A 1 91 ? 14.197 1.876 -25.655 1.00 65.12 91 ALA A CA 1
ATOM 643 C C . ALA A 1 91 ? 13.486 1.232 -26.872 1.00 65.12 91 ALA A C 1
ATOM 645 O O . ALA A 1 91 ? 13.903 1.448 -28.011 1.00 65.12 91 ALA A O 1
ATOM 646 N N . ARG A 1 92 ? 12.437 0.415 -26.672 1.00 67.62 92 ARG A N 1
ATOM 647 C CA . ARG A 1 92 ? 11.697 -0.295 -27.737 1.00 67.62 92 ARG A CA 1
ATOM 648 C C . ARG A 1 92 ? 10.185 -0.218 -27.510 1.00 67.62 92 ARG A C 1
ATOM 650 O O . ARG A 1 92 ? 9.575 -1.179 -27.043 1.00 67.62 92 ARG A O 1
ATOM 657 N N . LEU A 1 93 ? 9.580 0.889 -27.945 1.00 65.69 93 LEU A N 1
ATOM 658 C CA . LEU A 1 93 ? 8.145 1.191 -27.795 1.00 65.69 93 LEU A CA 1
ATOM 659 C C . LEU A 1 93 ? 7.217 0.006 -28.147 1.00 65.69 93 LEU A C 1
ATOM 661 O O . LEU A 1 93 ? 6.381 -0.381 -27.338 1.00 65.69 93 LEU A O 1
ATOM 665 N N . TYR A 1 94 ? 7.433 -0.661 -29.288 1.00 71.06 94 TYR A N 1
ATOM 666 C CA . TYR A 1 94 ? 6.600 -1.797 -29.717 1.00 71.06 94 TYR A CA 1
ATOM 667 C C . TYR A 1 94 ? 6.716 -3.046 -28.825 1.00 71.06 94 TYR A C 1
ATOM 669 O O . TYR A 1 94 ? 5.747 -3.783 -28.654 1.00 71.06 94 TYR A O 1
ATOM 677 N N . ALA A 1 95 ? 7.897 -3.306 -28.253 1.00 73.56 95 ALA A N 1
ATOM 678 C CA . ALA A 1 95 ? 8.078 -4.414 -27.313 1.00 73.56 95 ALA A CA 1
ATOM 679 C C . ALA A 1 95 ? 7.437 -4.092 -25.952 1.00 73.56 95 ALA A C 1
ATOM 681 O O . ALA A 1 95 ? 6.898 -4.988 -25.299 1.00 73.56 95 ALA A O 1
ATOM 682 N N . GLY A 1 96 ? 7.455 -2.810 -25.568 1.00 73.31 96 GLY A N 1
ATOM 683 C CA . GLY A 1 96 ? 6.760 -2.251 -24.408 1.00 73.31 96 GLY A CA 1
ATOM 684 C C . GLY A 1 96 ? 5.263 -2.539 -24.408 1.00 73.31 96 GLY A C 1
ATOM 685 O O . GLY A 1 96 ? 4.749 -3.053 -23.415 1.00 73.31 96 GLY A O 1
ATOM 686 N N . ASP A 1 97 ? 4.580 -2.274 -25.524 1.00 77.88 97 ASP A N 1
ATOM 687 C CA . ASP A 1 97 ? 3.124 -2.445 -25.631 1.00 77.88 97 ASP A CA 1
ATOM 688 C C . ASP A 1 97 ? 2.695 -3.912 -25.515 1.00 77.88 97 ASP A C 1
ATOM 690 O O . ASP A 1 97 ? 1.779 -4.247 -24.761 1.00 77.88 97 ASP A O 1
ATOM 694 N N . VAL A 1 98 ? 3.393 -4.820 -26.205 1.00 83.00 98 VAL A N 1
ATOM 695 C CA . VAL A 1 98 ? 3.104 -6.262 -26.123 1.00 83.00 98 VAL A CA 1
ATOM 696 C C . VAL A 1 98 ? 3.338 -6.777 -24.704 1.00 83.00 98 VAL A C 1
ATOM 698 O O . VAL A 1 98 ? 2.499 -7.494 -24.152 1.00 83.00 98 VAL A O 1
ATOM 701 N N . PHE A 1 99 ? 4.453 -6.388 -24.083 1.00 82.50 99 PHE A N 1
ATOM 702 C CA . PHE A 1 99 ? 4.749 -6.782 -22.710 1.00 82.50 99 PHE A CA 1
ATOM 703 C C . PHE A 1 99 ? 3.732 -6.213 -21.719 1.00 82.50 99 PHE A C 1
ATOM 705 O O . PHE A 1 99 ? 3.315 -6.920 -20.804 1.00 82.50 99 PHE A O 1
ATOM 712 N N . PHE A 1 100 ? 3.278 -4.976 -21.920 1.00 82.12 100 PHE A N 1
ATOM 713 C CA . PHE A 1 100 ? 2.247 -4.359 -21.094 1.00 82.12 100 PHE A CA 1
ATOM 714 C C . PHE A 1 100 ? 0.939 -5.155 -21.127 1.00 82.12 100 PHE A C 1
ATOM 716 O O . PHE A 1 100 ? 0.367 -5.440 -20.073 1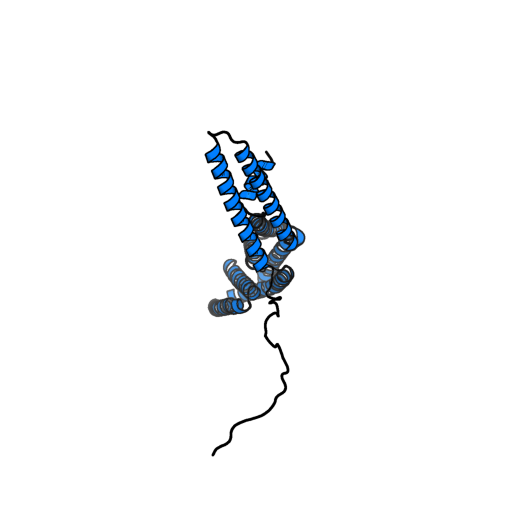.00 82.12 100 PHE A O 1
ATOM 723 N N . VAL A 1 101 ? 0.504 -5.596 -22.312 1.00 87.38 101 VAL A N 1
ATOM 724 C CA . VAL A 1 101 ? -0.677 -6.462 -22.451 1.00 87.38 101 VAL A CA 1
ATOM 725 C C . VAL A 1 101 ? -0.472 -7.786 -21.710 1.00 87.38 101 VAL A C 1
ATOM 727 O O . VAL A 1 101 ? -1.335 -8.191 -20.928 1.00 87.38 101 VAL A O 1
ATOM 730 N N . VAL A 1 102 ? 0.680 -8.441 -21.887 1.00 87.50 102 VAL A N 1
ATOM 731 C CA . VAL A 1 102 ? 1.010 -9.689 -21.173 1.00 87.50 102 VAL A CA 1
ATOM 732 C C . VAL A 1 102 ? 1.006 -9.475 -19.658 1.00 87.50 102 VAL A C 1
ATOM 734 O O . VAL A 1 102 ? 0.463 -10.295 -18.918 1.00 87.50 102 VAL A O 1
ATOM 737 N N . LEU A 1 103 ? 1.552 -8.357 -19.182 1.00 86.31 103 LEU A N 1
ATOM 738 C CA . LEU A 1 103 ? 1.595 -8.014 -17.766 1.00 86.31 103 LEU A CA 1
ATOM 739 C C . LEU A 1 103 ? 0.187 -7.811 -17.200 1.00 86.31 103 LEU A C 1
ATOM 741 O O . LEU A 1 103 ? -0.102 -8.332 -16.122 1.00 86.31 103 LEU A O 1
ATOM 745 N N . ILE A 1 104 ? -0.706 -7.127 -17.924 1.00 87.81 104 ILE A N 1
ATOM 746 C CA . ILE A 1 104 ? -2.119 -6.993 -17.534 1.00 87.81 104 ILE A CA 1
ATOM 747 C C . ILE A 1 104 ? -2.767 -8.373 -17.413 1.00 87.81 104 ILE A C 1
ATOM 749 O O . ILE A 1 104 ? -3.414 -8.655 -16.403 1.00 87.81 104 ILE A O 1
ATOM 753 N N . PHE A 1 105 ? -2.562 -9.256 -18.393 1.00 89.56 105 PHE A N 1
ATOM 754 C CA . PHE A 1 105 ? -3.078 -10.624 -18.332 1.00 89.56 105 PHE A CA 1
ATOM 755 C C . PHE A 1 105 ? -2.545 -11.378 -17.112 1.00 89.56 105 PHE A C 1
ATOM 757 O O . PHE A 1 105 ? -3.331 -11.979 -16.381 1.00 89.56 105 PHE A O 1
ATOM 764 N N . CYS A 1 106 ? -1.244 -11.295 -16.834 1.00 85.44 106 CYS A N 1
ATOM 765 C CA . CYS A 1 106 ? -0.632 -11.893 -15.648 1.00 85.44 106 CYS A CA 1
ATOM 766 C C . CYS A 1 106 ? -1.203 -11.317 -14.344 1.00 85.44 106 CYS A C 1
ATOM 768 O O . CYS A 1 106 ? -1.502 -12.076 -13.423 1.00 85.44 106 CYS A O 1
ATOM 770 N N . ALA A 1 107 ? -1.405 -9.999 -14.264 1.00 85.75 107 ALA A N 1
ATOM 771 C CA . ALA A 1 107 ? -1.965 -9.334 -13.091 1.00 85.75 107 ALA A CA 1
ATOM 772 C C . ALA A 1 107 ? -3.424 -9.749 -12.845 1.00 85.75 107 ALA A C 1
ATOM 774 O O . ALA A 1 107 ? -3.799 -10.067 -11.715 1.00 85.75 107 ALA A O 1
ATOM 775 N N . VAL A 1 108 ? -4.241 -9.807 -13.902 1.00 87.69 108 VAL A N 1
ATOM 776 C CA . VAL A 1 108 ? -5.642 -10.247 -13.825 1.00 87.69 108 VAL A CA 1
ATOM 777 C C . VAL A 1 108 ? -5.728 -11.738 -13.506 1.00 87.69 108 VAL A C 1
ATOM 779 O O . VAL A 1 108 ? -6.496 -12.123 -12.626 1.00 87.69 108 VAL A O 1
ATOM 782 N N . TYR A 1 109 ? -4.908 -12.573 -14.143 1.00 85.56 109 TYR A N 1
ATOM 783 C CA . TYR A 1 109 ? -4.837 -14.008 -13.861 1.00 85.56 109 TYR A CA 1
ATOM 784 C C . TYR A 1 109 ? -4.366 -14.281 -12.430 1.00 85.56 109 TYR A C 1
ATOM 786 O O . TYR A 1 109 ? -4.895 -15.166 -11.757 1.00 85.56 109 TYR A O 1
ATOM 794 N N . GLY A 1 110 ? -3.438 -13.465 -11.923 1.00 81.31 110 GLY A N 1
ATOM 795 C CA . GLY A 1 110 ? -2.963 -13.489 -10.543 1.00 81.31 110 GLY A CA 1
ATOM 796 C C . GLY A 1 110 ? -4.086 -13.355 -9.513 1.00 81.31 110 GLY A C 1
ATOM 797 O O . GLY A 1 110 ? -4.020 -13.986 -8.458 1.00 81.31 110 GLY A O 1
ATOM 798 N N . ARG A 1 111 ? -5.175 -12.641 -9.838 1.00 82.69 111 ARG A N 1
ATOM 799 C CA . ARG A 1 111 ? -6.340 -12.478 -8.944 1.00 82.69 111 ARG A CA 1
ATOM 800 C C . ARG A 1 111 ? -6.979 -13.808 -8.538 1.00 82.69 111 ARG A C 1
ATOM 802 O O . ARG A 1 111 ? -7.609 -13.880 -7.486 1.00 82.69 111 ARG A O 1
ATOM 809 N N . ARG A 1 112 ? -6.779 -14.879 -9.317 1.00 83.50 112 ARG A N 1
ATOM 810 C CA . ARG A 1 112 ? -7.281 -16.225 -8.991 1.00 83.50 112 ARG A CA 1
ATOM 811 C C . ARG A 1 112 ? -6.630 -16.834 -7.743 1.00 83.50 112 ARG A C 1
ATOM 813 O O . ARG A 1 112 ? -7.220 -17.706 -7.119 1.00 83.50 112 ARG A O 1
ATOM 820 N N . PHE A 1 113 ? -5.423 -16.395 -7.377 1.00 79.06 113 PHE A N 1
ATOM 821 C CA . PHE A 1 113 ? -4.683 -16.893 -6.208 1.00 79.06 113 PHE A CA 1
ATOM 822 C C . PHE A 1 113 ? -5.050 -16.138 -4.913 1.00 79.06 113 PHE A C 1
ATOM 824 O O . PHE A 1 113 ? -4.280 -16.122 -3.951 1.00 79.06 113 PHE A O 1
ATOM 831 N N . GLY A 1 114 ? -6.223 -15.495 -4.890 1.00 79.50 114 GLY A N 1
ATOM 832 C CA . GLY A 1 114 ? -6.754 -14.755 -3.748 1.00 79.50 114 GLY A CA 1
ATOM 833 C C . GLY A 1 114 ? -6.126 -13.371 -3.568 1.00 79.50 114 GLY A C 1
ATOM 834 O O . GLY A 1 114 ? -5.647 -12.742 -4.520 1.00 79.50 114 GLY A O 1
ATOM 835 N N . ASP A 1 115 ? -6.124 -12.892 -2.323 1.00 77.56 115 ASP A N 1
ATOM 836 C CA . ASP A 1 115 ? -5.656 -11.544 -1.972 1.00 77.56 115 ASP A CA 1
ATOM 837 C C . ASP A 1 115 ? -4.178 -11.322 -2.328 1.00 77.56 115 ASP A C 1
ATOM 839 O O . ASP A 1 115 ? -3.820 -10.253 -2.821 1.00 77.56 115 ASP A O 1
ATOM 843 N N . ARG A 1 116 ? -3.340 -12.358 -2.173 1.00 79.25 116 ARG A N 1
ATOM 844 C CA . ARG A 1 116 ? -1.895 -12.304 -2.459 1.00 79.25 116 ARG A CA 1
ATOM 845 C C . ARG A 1 116 ? -1.603 -12.055 -3.930 1.00 79.25 116 ARG A C 1
ATOM 847 O O . ARG A 1 116 ? -0.834 -11.164 -4.278 1.00 79.25 116 ARG A O 1
ATOM 854 N N . GLY A 1 117 ? -2.232 -12.835 -4.805 1.00 79.69 117 GLY A N 1
ATOM 855 C CA . GLY A 1 117 ? -2.038 -12.690 -6.245 1.00 79.69 117 GLY A CA 1
ATOM 856 C C . GLY A 1 117 ? -2.611 -11.375 -6.776 1.00 79.69 117 GLY A C 1
ATOM 857 O O . GLY A 1 117 ? -2.002 -10.745 -7.637 1.00 79.69 117 GLY A O 1
ATOM 858 N N . THR A 1 118 ? -3.720 -10.904 -6.193 1.00 82.75 118 THR A N 1
ATOM 859 C CA . THR A 1 118 ? -4.275 -9.575 -6.491 1.00 82.75 118 THR A CA 1
ATOM 860 C C . THR A 1 118 ? -3.309 -8.456 -6.086 1.00 82.75 118 THR A C 1
ATOM 862 O O . THR A 1 118 ? -3.091 -7.527 -6.863 1.00 82.75 118 THR A O 1
ATOM 865 N N . ALA A 1 119 ? -2.698 -8.550 -4.901 1.00 84.44 119 ALA A N 1
ATOM 866 C CA . ALA A 1 119 ? -1.731 -7.571 -4.411 1.00 84.44 119 ALA A CA 1
ATOM 867 C C . ALA A 1 119 ? -0.464 -7.523 -5.278 1.00 84.44 119 ALA A C 1
ATOM 869 O O . ALA A 1 119 ? -0.065 -6.446 -5.715 1.00 84.44 119 ALA A O 1
ATOM 870 N N . LEU A 1 120 ? 0.137 -8.681 -5.575 1.00 84.88 120 LEU A N 1
ATOM 871 C CA . LEU A 1 120 ? 1.346 -8.765 -6.405 1.00 84.88 120 LEU A CA 1
ATOM 872 C C . LEU A 1 120 ? 1.101 -8.273 -7.834 1.00 84.88 120 LEU A C 1
ATOM 874 O O . LEU A 1 120 ? 1.929 -7.537 -8.370 1.00 84.88 120 LEU A O 1
ATOM 878 N N . GLY A 1 121 ? -0.046 -8.621 -8.426 1.00 84.88 121 GLY A N 1
ATOM 879 C CA . GLY A 1 121 ? -0.437 -8.128 -9.747 1.00 84.88 121 GLY A CA 1
ATOM 880 C C . GLY A 1 121 ? -0.575 -6.606 -9.774 1.00 84.88 121 GLY A C 1
ATOM 881 O O . GLY A 1 121 ? -0.056 -5.958 -10.680 1.00 84.88 121 GLY A O 1
ATOM 882 N N . LEU A 1 122 ? -1.208 -6.026 -8.747 1.00 87.56 122 LEU A N 1
ATOM 883 C CA . LEU A 1 122 ? -1.375 -4.577 -8.629 1.00 87.56 122 LEU A CA 1
ATOM 884 C C . LEU A 1 122 ? -0.039 -3.856 -8.400 1.00 87.56 122 LEU A C 1
ATOM 886 O O . LEU A 1 122 ? 0.189 -2.817 -9.009 1.00 87.56 122 LEU A O 1
ATOM 890 N N . ILE A 1 123 ? 0.862 -4.415 -7.584 1.00 87.25 123 ILE A N 1
ATOM 891 C CA . ILE A 1 123 ? 2.217 -3.872 -7.390 1.00 87.25 123 ILE A CA 1
ATOM 892 C C . ILE A 1 123 ? 2.992 -3.891 -8.706 1.00 87.25 123 ILE A C 1
ATOM 894 O O . ILE A 1 123 ? 3.505 -2.853 -9.116 1.00 87.25 123 ILE A O 1
ATOM 898 N N . GLY A 1 124 ? 3.066 -5.046 -9.373 1.00 85.62 124 GLY A N 1
ATOM 899 C CA . GLY A 1 124 ? 3.831 -5.184 -10.613 1.00 85.62 124 GLY A CA 1
ATOM 900 C C . GLY A 1 124 ? 3.327 -4.242 -11.702 1.00 85.62 124 GLY A C 1
ATOM 901 O O . GLY A 1 124 ? 4.105 -3.487 -12.281 1.00 85.62 124 GLY A O 1
ATOM 902 N N . PHE A 1 125 ? 2.008 -4.205 -11.906 1.00 87.12 125 PHE A N 1
ATOM 903 C CA . PHE A 1 125 ? 1.379 -3.300 -12.864 1.00 87.12 125 PHE A CA 1
ATOM 904 C C . PHE A 1 125 ? 1.655 -1.833 -12.547 1.00 87.12 125 PHE A C 1
ATOM 906 O O . PHE A 1 125 ? 2.089 -1.079 -13.418 1.00 87.12 125 PHE A O 1
ATOM 913 N N . GLN A 1 126 ? 1.448 -1.422 -11.296 1.00 89.69 126 GLN A N 1
ATOM 914 C CA . GLN A 1 126 ? 1.545 -0.012 -10.952 1.00 89.69 126 GLN A CA 1
ATOM 915 C C . GLN A 1 126 ? 2.992 0.491 -10.939 1.00 89.69 126 GLN A C 1
ATOM 917 O O . GLN A 1 126 ? 3.232 1.641 -11.304 1.00 89.69 126 GLN A O 1
ATOM 922 N N . ILE A 1 127 ? 3.958 -0.363 -10.585 1.00 87.38 127 ILE A N 1
ATOM 923 C CA . ILE A 1 127 ? 5.389 -0.038 -10.652 1.00 87.38 127 ILE A CA 1
ATOM 924 C C . ILE A 1 127 ? 5.897 -0.030 -12.100 1.00 87.38 127 ILE A C 1
ATOM 926 O O . ILE A 1 127 ? 6.692 0.838 -12.452 1.00 87.38 127 ILE A O 1
ATOM 930 N N . TYR A 1 128 ? 5.409 -0.926 -12.965 1.00 86.12 128 TYR A N 1
ATOM 931 C CA . TYR A 1 128 ? 5.709 -0.861 -14.399 1.00 86.12 128 TYR A CA 1
ATOM 932 C C . TYR A 1 128 ? 5.201 0.450 -15.013 1.00 86.12 128 TYR A C 1
ATOM 934 O O . TYR A 1 128 ? 5.948 1.164 -15.681 1.00 86.12 128 TYR A O 1
ATOM 942 N N . PHE A 1 129 ? 3.953 0.820 -14.717 1.00 85.88 129 PHE A N 1
ATOM 943 C CA . PHE A 1 129 ? 3.378 2.080 -15.188 1.00 85.88 129 PHE A CA 1
ATOM 944 C C . PHE A 1 129 ? 4.130 3.302 -14.641 1.00 85.88 129 PHE A C 1
ATOM 946 O O . PHE A 1 129 ? 4.386 4.255 -15.371 1.00 85.88 129 PHE A O 1
A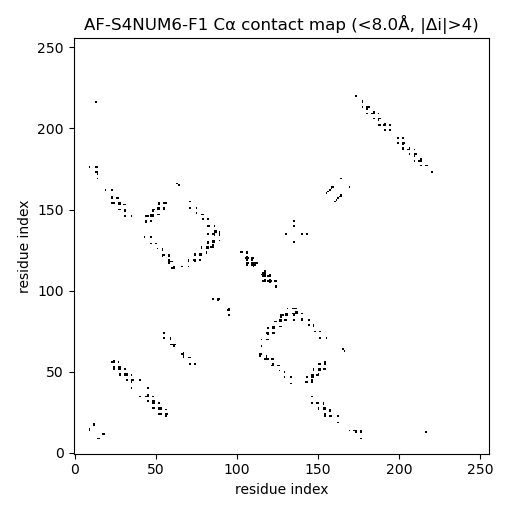TOM 953 N N . LEU A 1 130 ? 4.550 3.258 -13.372 1.00 86.75 130 LEU A N 1
ATOM 954 C CA . LEU A 1 130 ? 5.403 4.286 -12.777 1.00 86.75 130 LEU A CA 1
ATOM 955 C C . LEU A 1 130 ? 6.734 4.436 -13.531 1.00 86.75 130 LEU A C 1
ATOM 957 O O . LEU A 1 130 ? 7.165 5.556 -13.791 1.00 86.75 130 LEU A O 1
ATOM 961 N N . SER A 1 131 ? 7.366 3.319 -13.897 1.00 83.94 131 SER A N 1
ATOM 962 C CA . SER A 1 131 ? 8.621 3.307 -14.657 1.00 83.94 131 SER A CA 1
ATOM 963 C C . SER A 1 131 ? 8.484 3.989 -16.018 1.00 83.94 131 SER A C 1
ATOM 965 O O . SER A 1 131 ? 9.407 4.674 -16.454 1.00 83.94 131 SER A O 1
ATOM 967 N N . LEU A 1 132 ? 7.341 3.801 -16.684 1.00 82.38 132 LEU A N 1
ATOM 968 C CA . LEU A 1 132 ? 7.027 4.468 -17.947 1.00 82.38 132 LEU A CA 1
ATOM 969 C C . LEU A 1 132 ? 6.786 5.967 -17.740 1.00 82.38 132 LEU A C 1
ATOM 971 O O . LEU A 1 132 ? 7.311 6.774 -18.498 1.00 82.38 132 LEU A O 1
ATOM 975 N N . PHE A 1 133 ? 6.043 6.342 -16.694 1.00 82.56 133 PHE A N 1
ATOM 976 C CA . PHE A 1 133 ? 5.709 7.740 -16.406 1.00 82.56 133 PHE A CA 1
ATOM 977 C C . PHE A 1 133 ? 6.934 8.589 -16.042 1.00 82.56 133 PHE A C 1
ATOM 979 O O . PHE A 1 133 ? 7.047 9.731 -16.474 1.00 82.56 133 PHE A O 1
ATOM 986 N N . VAL A 1 134 ? 7.858 8.031 -15.257 1.00 79.38 134 VAL A N 1
ATOM 987 C CA . VAL A 1 134 ? 9.092 8.722 -14.842 1.00 79.38 134 VAL A CA 1
ATOM 988 C C . VAL A 1 134 ? 10.156 8.704 -15.948 1.00 79.38 134 VAL A C 1
ATOM 990 O O . VAL A 1 134 ? 11.144 9.422 -15.848 1.00 79.38 134 VAL A O 1
ATOM 993 N N . GLY A 1 135 ? 9.964 7.913 -17.010 1.00 72.12 135 GLY A N 1
ATOM 994 C CA . GLY A 1 135 ? 10.951 7.768 -18.078 1.00 72.12 135 GLY A CA 1
ATOM 995 C C . GLY A 1 135 ? 12.223 7.085 -17.577 1.00 72.12 135 GLY A C 1
ATOM 996 O O . GLY A 1 135 ? 13.314 7.622 -17.726 1.00 72.12 135 GLY A O 1
ATOM 997 N N . ALA A 1 136 ? 12.085 5.926 -16.925 1.00 69.69 136 ALA A N 1
ATOM 998 C CA . ALA A 1 136 ? 13.224 5.222 -16.343 1.00 69.69 136 ALA A CA 1
ATOM 999 C C . ALA A 1 136 ? 14.270 4.864 -17.412 1.00 69.69 136 ALA A C 1
ATOM 1001 O O . ALA A 1 136 ? 14.045 3.987 -18.246 1.00 69.69 136 ALA A O 1
ATOM 1002 N N . GLU A 1 137 ? 15.427 5.516 -17.355 1.00 71.44 137 GLU A N 1
ATOM 1003 C CA . GLU A 1 137 ? 16.608 5.125 -18.116 1.00 71.44 137 GLU A CA 1
ATOM 1004 C C . GLU A 1 137 ? 17.434 4.084 -17.353 1.00 71.44 137 GLU A C 1
ATOM 1006 O O . GLU A 1 137 ? 17.462 4.044 -16.120 1.00 71.44 137 GLU A O 1
ATOM 1011 N N . VAL A 1 138 ? 18.184 3.267 -18.094 1.00 74.06 138 VAL A N 1
ATOM 1012 C CA . VAL A 1 138 ? 19.086 2.248 -17.529 1.00 74.06 138 VAL A CA 1
ATOM 1013 C C . VAL A 1 138 ? 20.166 2.871 -16.625 1.00 74.06 138 VAL A C 1
ATOM 1015 O O . VAL A 1 138 ? 20.617 2.243 -15.670 1.00 74.06 138 VAL A O 1
ATOM 1018 N N . SER A 1 139 ? 20.542 4.126 -16.876 1.00 74.06 139 SER A N 1
ATOM 1019 C CA . SER A 1 139 ? 21.476 4.921 -16.066 1.00 74.06 139 SER A CA 1
ATOM 1020 C C . SER A 1 139 ? 20.916 5.276 -14.677 1.00 74.06 139 SER A C 1
ATOM 1022 O O . SER A 1 139 ? 21.657 5.281 -13.694 1.00 74.06 139 SER A O 1
ATOM 1024 N N . ALA A 1 140 ? 19.607 5.525 -14.577 1.00 77.19 140 ALA A N 1
ATOM 1025 C CA . ALA A 1 140 ? 18.902 5.916 -13.352 1.00 77.19 140 ALA A CA 1
ATOM 1026 C C . ALA A 1 140 ? 18.257 4.728 -12.612 1.00 77.19 140 ALA A C 1
ATOM 1028 O O . ALA A 1 140 ? 17.629 4.888 -11.563 1.00 77.19 140 ALA A O 1
ATOM 1029 N N . LEU A 1 141 ? 18.413 3.513 -13.138 1.00 79.19 141 LEU A N 1
ATOM 1030 C CA . LEU A 1 141 ? 17.856 2.286 -12.570 1.00 79.19 141 LEU A CA 1
ATOM 1031 C C . LEU A 1 141 ? 18.300 2.038 -11.112 1.00 79.19 141 LEU A C 1
ATOM 1033 O O . LEU A 1 141 ? 17.437 1.757 -10.279 1.00 79.19 141 LEU A O 1
ATOM 1037 N N . PRO A 1 142 ? 19.590 2.186 -10.737 1.00 83.69 142 PRO A N 1
ATOM 1038 C CA . PRO A 1 142 ? 20.033 1.938 -9.362 1.00 83.69 142 PRO A CA 1
ATOM 1039 C C . PRO A 1 142 ? 19.396 2.897 -8.350 1.00 83.69 142 PRO A C 1
ATOM 1041 O O . PRO A 1 142 ? 18.980 2.483 -7.266 1.00 83.69 142 PRO A O 1
ATOM 1044 N N . THR A 1 143 ? 19.280 4.176 -8.713 1.00 85.00 143 THR A N 1
ATOM 1045 C CA . THR A 1 143 ? 18.683 5.219 -7.872 1.00 85.00 143 THR A CA 1
ATOM 1046 C C . THR A 1 143 ? 17.168 5.042 -7.749 1.00 85.00 143 THR A C 1
ATOM 1048 O O . THR A 1 143 ? 16.634 5.159 -6.644 1.00 85.00 143 THR A O 1
ATOM 1051 N N . LEU A 1 144 ? 16.480 4.659 -8.830 1.00 84.44 144 LEU A N 1
ATOM 1052 C CA . LEU A 1 144 ? 15.057 4.291 -8.812 1.00 84.44 144 LEU A CA 1
ATOM 1053 C C . LEU A 1 144 ? 14.784 3.046 -7.959 1.00 84.44 144 LEU A C 1
ATOM 1055 O O . LEU A 1 144 ? 13.878 3.058 -7.124 1.00 84.44 144 LEU A O 1
ATOM 1059 N N . CYS A 1 145 ? 15.592 1.994 -8.108 1.00 86.06 145 CYS A N 1
ATOM 1060 C CA . CYS A 1 145 ? 15.512 0.793 -7.275 1.00 86.06 145 CYS A CA 1
ATOM 1061 C C . CYS A 1 145 ? 15.702 1.127 -5.792 1.00 86.06 145 CYS A C 1
ATOM 1063 O O . CYS A 1 145 ? 14.950 0.631 -4.953 1.00 86.06 145 CYS A O 1
ATOM 1065 N N . GLY A 1 146 ? 16.652 2.012 -5.470 1.00 86.56 146 GLY A N 1
ATOM 1066 C CA . GLY A 1 146 ? 16.857 2.517 -4.113 1.00 86.56 146 GLY A CA 1
ATOM 1067 C C . GLY A 1 146 ? 15.631 3.249 -3.562 1.00 86.56 146 GLY A C 1
ATOM 1068 O O . GLY A 1 146 ? 15.204 2.967 -2.443 1.00 86.56 146 GLY A O 1
ATOM 1069 N N . ALA A 1 147 ? 15.015 4.132 -4.355 1.00 88.56 147 ALA A N 1
ATOM 1070 C CA . ALA A 1 147 ? 13.809 4.860 -3.955 1.00 88.56 147 ALA A CA 1
ATOM 1071 C C . ALA A 1 147 ? 12.606 3.927 -3.727 1.00 88.56 147 ALA A C 1
ATOM 1073 O O . ALA A 1 147 ? 11.890 4.073 -2.734 1.00 88.56 147 ALA A O 1
ATOM 1074 N N . ILE A 1 148 ? 12.406 2.933 -4.601 1.00 87.94 148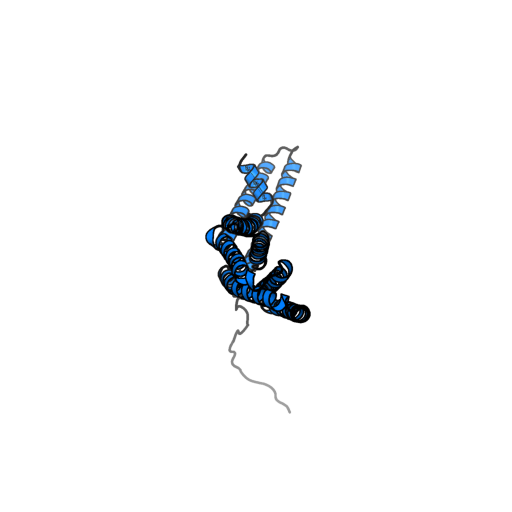 ILE A N 1
ATOM 1075 C CA . ILE A 1 148 ? 11.342 1.928 -4.458 1.00 87.94 148 ILE A CA 1
ATOM 1076 C C . ILE A 1 148 ? 11.594 1.057 -3.224 1.00 87.94 148 ILE A C 1
ATOM 1078 O O . ILE A 1 148 ? 10.686 0.861 -2.417 1.00 87.94 148 ILE A O 1
ATOM 1082 N N . ALA A 1 149 ? 12.820 0.569 -3.032 1.00 88.56 149 ALA A N 1
ATOM 1083 C CA . ALA A 1 149 ? 13.173 -0.226 -1.860 1.00 88.56 149 ALA A CA 1
ATOM 1084 C C . ALA A 1 149 ? 12.948 0.562 -0.565 1.00 88.56 149 ALA A C 1
ATOM 1086 O O . ALA A 1 149 ? 12.335 0.053 0.372 1.00 88.56 149 ALA A O 1
ATOM 1087 N N . LEU A 1 150 ? 13.355 1.832 -0.538 1.00 89.44 150 LEU A N 1
ATOM 1088 C CA . LEU A 1 150 ? 13.110 2.730 0.584 1.00 89.44 150 LEU A CA 1
ATOM 1089 C C . LEU A 1 150 ? 11.611 2.924 0.851 1.00 89.44 150 LEU A C 1
ATOM 1091 O O . LEU A 1 150 ? 11.201 2.887 2.008 1.00 89.44 150 LEU A O 1
ATOM 1095 N N . ALA A 1 151 ? 10.794 3.079 -0.191 1.00 88.31 151 ALA A N 1
ATOM 1096 C CA . ALA A 1 151 ? 9.342 3.211 -0.075 1.00 88.31 151 ALA A CA 1
ATOM 1097 C C . ALA A 1 151 ? 8.663 1.945 0.486 1.00 88.31 151 ALA A C 1
ATOM 1099 O O . ALA A 1 151 ? 7.721 2.017 1.279 1.00 88.31 151 ALA A O 1
ATOM 1100 N N . PHE A 1 152 ? 9.153 0.762 0.107 1.00 87.00 152 PHE A N 1
ATOM 1101 C CA . PHE A 1 152 ? 8.692 -0.506 0.675 1.00 87.00 152 PHE A CA 1
ATOM 1102 C C . PHE A 1 152 ? 9.138 -0.658 2.132 1.00 87.00 152 PHE A C 1
ATOM 1104 O O . PHE A 1 152 ? 8.333 -1.049 2.977 1.00 87.00 152 PHE A O 1
ATOM 1111 N N . CYS A 1 153 ? 10.384 -0.297 2.448 1.00 87.06 153 CYS A N 1
ATOM 1112 C CA . CYS A 1 153 ? 10.921 -0.320 3.808 1.00 87.06 153 CYS A CA 1
ATOM 1113 C C . CYS A 1 153 ? 10.204 0.665 4.734 1.00 87.06 153 CYS A C 1
ATOM 1115 O O . CYS A 1 153 ? 9.881 0.310 5.865 1.00 87.06 153 CYS A O 1
ATOM 1117 N N . SER A 1 154 ? 9.906 1.880 4.273 1.00 85.75 154 SER A N 1
ATOM 1118 C CA . SER A 1 154 ? 9.145 2.866 5.042 1.00 85.75 154 SER A CA 1
ATOM 1119 C C . SER A 1 154 ? 7.721 2.363 5.293 1.00 85.75 154 SER A C 1
ATOM 1121 O O . SER A 1 154 ? 7.267 2.369 6.437 1.00 85.75 154 SER A O 1
ATOM 1123 N N . SER A 1 155 ? 7.045 1.822 4.272 1.00 84.44 155 SER A N 1
ATOM 1124 C CA . SER A 1 155 ? 5.725 1.199 4.423 1.00 84.44 155 SER A CA 1
ATOM 1125 C C . SER A 1 155 ? 5.764 0.032 5.414 1.00 84.44 155 SER A C 1
ATOM 1127 O O . SER A 1 155 ? 4.907 -0.050 6.299 1.00 84.44 155 SER A O 1
ATOM 1129 N N . ALA A 1 156 ? 6.795 -0.820 5.346 1.00 82.81 156 ALA A N 1
ATOM 1130 C CA . ALA A 1 156 ? 7.031 -1.890 6.313 1.00 82.81 156 ALA A CA 1
ATOM 1131 C C . ALA A 1 156 ? 7.190 -1.328 7.732 1.00 82.81 156 ALA A C 1
ATOM 1133 O O . ALA A 1 156 ? 6.523 -1.784 8.658 1.00 82.81 156 ALA A O 1
ATOM 1134 N N . LEU A 1 157 ? 8.026 -0.304 7.905 1.00 82.75 157 LEU A N 1
ATOM 1135 C CA . LEU A 1 157 ? 8.323 0.293 9.202 1.00 82.75 157 LEU A CA 1
ATOM 1136 C C . LEU A 1 157 ? 7.076 0.922 9.833 1.00 82.75 157 LEU A C 1
ATOM 1138 O O . LEU A 1 157 ? 6.774 0.650 10.997 1.00 82.75 157 LEU A O 1
ATOM 1142 N N . LEU A 1 158 ? 6.294 1.704 9.082 1.00 81.75 158 LEU A N 1
ATOM 1143 C CA . LEU A 1 158 ? 5.049 2.262 9.620 1.00 81.75 158 LEU A CA 1
ATOM 1144 C C . LEU A 1 158 ? 4.026 1.171 9.940 1.00 81.75 158 LEU A C 1
ATOM 1146 O O . LEU A 1 158 ? 3.283 1.292 10.918 1.00 81.75 158 LEU A O 1
ATOM 1150 N N . ARG A 1 159 ? 3.978 0.104 9.139 1.00 75.25 159 ARG A N 1
ATOM 1151 C CA . ARG A 1 159 ? 3.010 -0.984 9.311 1.00 75.25 159 ARG A CA 1
ATOM 1152 C C . ARG A 1 159 ? 3.357 -1.913 10.477 1.00 75.25 159 ARG A C 1
ATOM 1154 O O . ARG A 1 159 ? 2.446 -2.305 11.203 1.00 75.25 159 ARG A O 1
ATOM 1161 N N . PHE A 1 160 ? 4.632 -2.246 10.668 1.00 74.81 160 PHE A N 1
ATOM 1162 C CA . PHE A 1 160 ? 5.081 -3.222 11.667 1.00 74.81 160 PHE A CA 1
ATOM 1163 C C . PHE A 1 160 ? 5.632 -2.589 12.949 1.00 74.81 160 PHE A C 1
ATOM 1165 O O . PHE A 1 160 ? 5.400 -3.141 14.021 1.00 74.81 160 PHE A O 1
ATOM 1172 N N . ALA A 1 161 ? 6.316 -1.443 12.869 1.00 70.12 161 ALA A N 1
ATOM 1173 C CA . ALA A 1 161 ? 6.967 -0.822 14.025 1.00 70.12 161 ALA A CA 1
ATOM 1174 C C . ALA A 1 161 ? 6.152 0.330 14.632 1.00 70.12 161 ALA A C 1
ATOM 1176 O O . ALA A 1 161 ? 5.937 0.356 15.840 1.00 70.12 161 ALA A O 1
ATOM 1177 N N . VAL A 1 162 ? 5.671 1.277 13.815 1.00 65.19 162 VAL A N 1
ATOM 1178 C CA . VAL A 1 162 ? 5.018 2.499 14.340 1.00 65.19 162 VAL A CA 1
ATOM 1179 C C . VAL A 1 162 ? 3.542 2.280 14.647 1.00 65.19 162 VAL A C 1
ATOM 1181 O O . VAL A 1 162 ? 3.025 2.777 15.647 1.00 65.19 162 VAL A O 1
ATOM 1184 N N . VAL A 1 163 ? 2.842 1.518 13.805 1.00 62.47 163 VAL A N 1
ATOM 1185 C CA . VAL A 1 163 ? 1.408 1.280 13.965 1.00 62.47 163 VAL A CA 1
ATOM 1186 C C . VAL A 1 163 ? 1.098 -0.215 13.862 1.00 62.47 163 VAL A C 1
ATOM 1188 O O . VAL A 1 163 ? 0.470 -0.634 12.883 1.00 62.47 163 VAL A O 1
ATOM 1191 N N . PRO A 1 164 ? 1.465 -1.040 14.860 1.00 58.88 164 PRO A N 1
ATOM 1192 C CA . PRO A 1 164 ? 1.164 -2.466 14.834 1.00 58.88 164 PRO A CA 1
ATOM 1193 C C . PRO A 1 164 ? -0.359 -2.676 14.815 1.00 58.88 164 PRO A C 1
ATOM 1195 O O . PRO A 1 164 ? -1.051 -2.418 15.800 1.00 58.88 164 PRO A O 1
ATOM 1198 N N . ALA A 1 165 ? -0.921 -3.122 13.687 1.00 55.59 165 ALA A N 1
ATOM 1199 C CA . ALA A 1 165 ? -2.281 -3.672 13.663 1.00 55.59 165 ALA A CA 1
ATOM 1200 C C . ALA A 1 165 ? -2.203 -5.131 14.102 1.00 55.59 165 ALA A C 1
ATOM 1202 O O . ALA A 1 165 ? -2.258 -6.042 13.281 1.00 55.59 165 ALA A O 1
ATOM 1203 N N . THR A 1 166 ? -2.052 -5.373 15.401 1.00 54.84 166 THR A N 1
ATOM 1204 C CA . THR A 1 166 ? -2.283 -6.719 15.920 1.00 54.84 166 THR A CA 1
ATOM 1205 C C . THR A 1 166 ? -3.791 -7.010 15.866 1.00 54.84 166 THR A C 1
ATOM 1207 O O . THR A 1 166 ? -4.582 -6.203 16.363 1.00 54.84 166 THR A O 1
ATOM 1210 N N . PRO A 1 167 ? -4.227 -8.142 15.277 1.00 50.75 167 PRO A N 1
ATOM 1211 C CA . PRO A 1 167 ? -5.643 -8.532 15.212 1.00 50.75 167 PRO A CA 1
ATOM 1212 C C . PRO A 1 167 ? -6.321 -8.534 16.594 1.00 50.75 167 PRO A C 1
ATOM 1214 O O . PRO A 1 167 ? -7.470 -8.126 16.753 1.00 50.75 167 PRO A O 1
ATOM 1217 N N . THR A 1 168 ? -5.564 -8.897 17.631 1.00 47.81 168 THR A N 1
ATOM 1218 C CA . THR A 1 168 ? -5.957 -8.855 19.047 1.00 47.81 168 THR A CA 1
ATOM 1219 C C . THR A 1 168 ? -6.256 -7.441 19.552 1.00 47.81 168 THR A C 1
ATOM 1221 O O . THR A 1 168 ? -7.186 -7.250 20.336 1.00 47.81 168 THR A O 1
ATOM 1224 N N . GLY A 1 169 ? -5.516 -6.432 19.083 1.00 52.72 169 GLY A N 1
ATOM 1225 C CA . GLY A 1 169 ? -5.751 -5.029 19.428 1.00 52.72 169 GLY A CA 1
ATOM 1226 C C . GLY A 1 169 ? -7.034 -4.475 18.809 1.00 52.72 169 GLY A C 1
ATOM 1227 O O . GLY A 1 169 ? -7.711 -3.655 19.429 1.00 52.72 169 GLY A O 1
ATOM 1228 N N . VAL A 1 170 ? -7.409 -4.959 17.622 1.00 55.81 170 VAL A N 1
ATOM 1229 C CA . VAL A 1 170 ? -8.664 -4.582 16.952 1.00 55.81 170 VAL A CA 1
ATOM 1230 C C . VAL A 1 170 ? -9.871 -5.123 17.721 1.00 55.81 170 VAL A C 1
ATOM 1232 O O . VAL A 1 170 ? -10.789 -4.359 18.017 1.00 55.81 170 VAL A O 1
ATOM 1235 N N . LEU A 1 171 ? -9.835 -6.389 18.150 1.00 51.00 171 LEU A N 1
ATOM 1236 C CA . LEU A 1 171 ? -10.902 -6.991 18.963 1.00 51.00 171 LEU A CA 1
ATOM 1237 C C . LEU A 1 171 ? -11.052 -6.322 20.337 1.00 51.00 171 LEU A C 1
ATOM 1239 O O . LEU A 1 171 ? -12.171 -6.072 20.785 1.00 51.00 171 LEU A O 1
ATOM 1243 N N . LEU A 1 172 ? -9.942 -5.969 20.996 1.00 57.66 172 LEU A N 1
ATOM 1244 C CA . LEU A 1 172 ? -9.983 -5.220 22.257 1.00 57.66 172 LEU A CA 1
ATOM 1245 C C . LEU A 1 172 ? -10.579 -3.819 22.075 1.00 57.66 172 LEU A C 1
ATOM 1247 O O . LEU A 1 172 ? -11.383 -3.388 22.901 1.00 57.66 172 LEU A O 1
ATOM 1251 N N . ARG A 1 173 ? -10.236 -3.117 20.989 1.00 62.84 173 ARG A N 1
ATOM 1252 C CA . ARG A 1 173 ? -10.796 -1.791 20.680 1.00 62.84 173 ARG A CA 1
ATOM 1253 C C . ARG A 1 173 ? -12.281 -1.858 20.341 1.00 62.84 173 ARG A C 1
ATOM 1255 O O . ARG A 1 173 ? -13.032 -1.024 20.835 1.00 62.84 173 ARG A O 1
ATOM 1262 N N . LEU A 1 174 ? -12.713 -2.868 19.585 1.00 57.88 174 LEU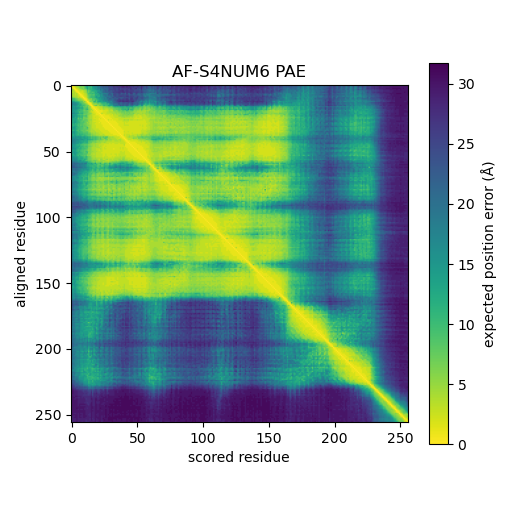 A N 1
ATOM 1263 C CA . LEU A 1 174 ? -14.132 -3.126 19.317 1.00 57.88 174 LEU A CA 1
ATOM 1264 C C . LEU A 1 174 ? -14.898 -3.432 20.610 1.00 57.88 174 LEU A C 1
ATOM 1266 O O . LEU A 1 174 ? -15.953 -2.851 20.849 1.00 57.88 174 LEU A O 1
ATOM 1270 N N . ARG A 1 175 ? -14.334 -4.257 21.502 1.00 63.12 175 ARG A N 1
ATOM 1271 C CA . ARG A 1 175 ? -14.929 -4.553 22.817 1.00 63.12 175 ARG A CA 1
ATOM 1272 C C . ARG A 1 175 ? -15.033 -3.313 23.710 1.00 63.12 175 ARG A C 1
ATOM 1274 O O . ARG A 1 175 ? -16.025 -3.151 24.41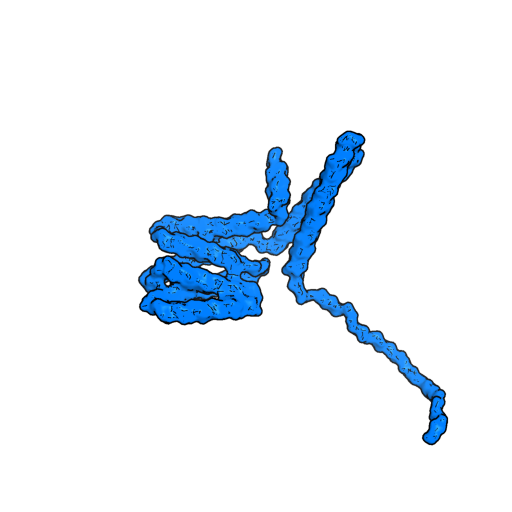9 1.00 63.12 175 ARG A O 1
ATOM 1281 N N . LEU A 1 176 ? -14.024 -2.443 23.702 1.00 65.00 176 LEU A N 1
ATOM 1282 C CA . LEU A 1 176 ? -14.038 -1.191 24.466 1.00 65.00 176 LEU A CA 1
ATOM 1283 C C . LEU A 1 176 ? -15.044 -0.184 23.893 1.00 65.00 176 LEU A C 1
ATOM 1285 O O . LEU A 1 176 ? -15.779 0.429 24.662 1.00 65.00 176 LEU A O 1
ATOM 1289 N N . ALA A 1 177 ? -15.127 -0.061 22.566 1.00 61.19 177 ALA A N 1
ATOM 1290 C CA . ALA A 1 177 ? -16.127 0.771 21.897 1.00 61.19 177 ALA A CA 1
ATOM 1291 C C . ALA A 1 177 ? -17.555 0.276 22.182 1.00 61.19 177 ALA A C 1
ATOM 1293 O O . ALA A 1 177 ? -18.437 1.080 22.477 1.00 61.19 177 ALA A O 1
ATOM 1294 N N . PHE A 1 178 ? -17.759 -1.044 22.190 1.00 61.78 178 PHE A N 1
ATOM 1295 C CA . PHE A 1 178 ? -19.029 -1.654 22.575 1.00 61.78 178 PHE A CA 1
ATOM 1296 C C . PHE A 1 178 ? -19.400 -1.332 24.025 1.00 61.78 178 PHE A C 1
ATOM 1298 O O . PHE A 1 178 ? -20.506 -0.872 24.283 1.00 61.78 178 PHE A O 1
ATOM 1305 N N . ARG A 1 179 ? -18.465 -1.486 24.976 1.00 70.31 179 ARG A N 1
ATOM 1306 C CA . ARG A 1 179 ? -18.703 -1.126 26.386 1.00 70.31 179 ARG A CA 1
ATOM 1307 C C . ARG A 1 179 ? -19.042 0.352 26.575 1.00 70.31 179 ARG A C 1
ATOM 1309 O O . ARG A 1 179 ? -19.922 0.657 27.371 1.00 70.31 179 ARG A O 1
ATOM 1316 N N . ALA A 1 180 ? -18.373 1.250 25.855 1.00 68.62 180 ALA A N 1
ATOM 1317 C CA . ALA A 1 180 ? -18.651 2.683 25.929 1.00 68.62 180 ALA A CA 1
ATOM 1318 C C . ALA A 1 180 ? -20.049 3.027 25.388 1.00 68.62 180 ALA A C 1
ATOM 1320 O O . ALA A 1 180 ? -20.791 3.751 26.048 1.00 68.62 180 ALA A O 1
ATOM 1321 N N . ARG A 1 181 ? -20.443 2.455 24.240 1.00 64.38 181 ARG A N 1
ATOM 1322 C CA . ARG A 1 181 ? -21.795 2.647 23.684 1.00 64.38 181 ARG A CA 1
ATOM 1323 C C . ARG A 1 181 ? -22.882 2.035 24.570 1.00 64.38 181 ARG A C 1
ATOM 1325 O O . ARG A 1 181 ? -23.946 2.622 24.715 1.00 64.38 181 ARG A O 1
ATOM 1332 N N . LEU A 1 182 ? -22.608 0.895 25.202 1.00 66.38 182 LEU A N 1
ATOM 1333 C CA . LEU A 1 182 ? -23.542 0.253 26.128 1.00 66.38 182 LEU A CA 1
ATOM 1334 C C . LEU A 1 182 ? -23.729 1.092 27.403 1.00 66.38 182 LEU A C 1
ATOM 1336 O O . LEU A 1 182 ? -24.852 1.255 27.861 1.00 66.38 182 LEU A O 1
ATOM 1340 N N . ALA A 1 183 ? -22.658 1.704 27.919 1.00 69.19 183 ALA A N 1
ATOM 1341 C CA . ALA A 1 183 ? -22.749 2.657 29.025 1.00 69.19 183 ALA A CA 1
ATOM 1342 C C . ALA A 1 183 ? -23.548 3.920 28.651 1.00 69.19 183 ALA A C 1
ATOM 1344 O O . ALA A 1 183 ? -24.368 4.364 29.446 1.00 69.19 183 ALA A O 1
ATOM 1345 N N . GLN A 1 184 ? -23.360 4.453 27.435 1.00 66.75 184 GLN A N 1
ATOM 1346 C CA . GLN A 1 184 ? -24.144 5.586 26.918 1.00 66.75 184 GLN A CA 1
ATOM 1347 C C . GLN A 1 184 ? -25.635 5.250 26.753 1.00 66.75 184 GLN A C 1
ATOM 1349 O O . GLN A 1 184 ? -26.489 6.098 26.995 1.00 66.75 184 GLN A O 1
ATOM 1354 N N . LEU A 1 185 ? -25.964 4.016 26.360 1.00 66.75 185 LEU A N 1
ATOM 1355 C CA . LEU A 1 185 ? -27.354 3.572 26.267 1.00 66.75 185 LEU A CA 1
ATOM 1356 C C . LEU A 1 185 ? -28.001 3.463 27.652 1.00 66.75 185 LEU A C 1
ATOM 1358 O O . LEU A 1 185 ? -29.133 3.896 27.833 1.00 66.75 185 LEU A O 1
ATOM 1362 N N . VAL A 1 186 ? -27.275 2.915 28.629 1.00 72.56 186 VAL A N 1
ATOM 1363 C CA . VAL A 1 186 ? -27.760 2.815 30.012 1.00 72.56 186 VAL A CA 1
ATOM 1364 C C . VAL A 1 186 ? -27.970 4.205 30.616 1.00 72.56 186 VAL A C 1
ATOM 1366 O O . VAL A 1 186 ? -28.995 4.423 31.250 1.00 72.56 186 VAL A O 1
ATOM 1369 N N . SER A 1 187 ? -27.067 5.165 30.377 1.00 71.62 187 SER A N 1
ATOM 1370 C CA . SER A 1 187 ? -27.274 6.543 30.843 1.00 71.62 187 SER A CA 1
ATOM 1371 C C . SER A 1 187 ? -28.479 7.208 30.177 1.00 71.62 187 SER A C 1
ATOM 1373 O O . SER A 1 187 ? -29.264 7.837 30.866 1.00 71.62 187 SER A O 1
ATOM 1375 N N . ALA A 1 188 ? -28.684 7.003 28.871 1.00 65.31 188 ALA A N 1
ATOM 1376 C CA . ALA A 1 188 ? -29.854 7.544 28.176 1.00 65.31 188 ALA A CA 1
ATOM 1377 C C . ALA A 1 188 ? -31.179 6.938 28.678 1.00 65.31 188 ALA A C 1
ATOM 1379 O O . ALA A 1 188 ? -32.199 7.619 28.698 1.00 65.31 188 ALA A O 1
ATOM 1380 N N . GLN A 1 189 ? -31.177 5.668 29.102 1.00 68.56 189 GLN A N 1
ATOM 1381 C CA . GLN A 1 189 ? -32.348 5.063 29.742 1.00 68.56 189 GLN A CA 1
ATOM 1382 C C . GLN A 1 189 ? -32.604 5.622 31.144 1.00 68.56 189 GLN A C 1
ATOM 1384 O O . GLN A 1 189 ? -33.762 5.788 31.510 1.00 68.56 189 GLN A O 1
ATOM 1389 N N . LEU A 1 190 ? -31.555 5.934 31.911 1.00 72.12 190 LEU A N 1
ATOM 1390 C CA . LEU A 1 190 ? -31.699 6.601 33.209 1.00 72.12 190 LEU A CA 1
ATOM 1391 C C . LEU A 1 190 ? -32.257 8.022 33.046 1.00 72.12 190 LEU A C 1
ATOM 1393 O O . LEU A 1 190 ? -33.213 8.364 33.730 1.00 72.12 190 LEU A O 1
ATOM 1397 N N . ASP A 1 191 ? -31.749 8.792 32.079 1.00 69.12 191 ASP A N 1
ATOM 1398 C CA . ASP A 1 191 ? -32.259 10.136 31.773 1.00 69.12 191 ASP A CA 1
ATOM 1399 C C . ASP A 1 191 ? -33.736 10.110 31.336 1.00 69.12 191 ASP A C 1
ATOM 1401 O O . ASP A 1 191 ? -34.484 11.029 31.646 1.00 69.12 191 ASP A O 1
ATOM 1405 N N . LEU A 1 192 ? -34.179 9.049 30.647 1.00 64.25 192 LEU A N 1
ATOM 1406 C CA . LEU A 1 192 ? -35.589 8.842 30.293 1.00 64.25 192 LEU A CA 1
ATOM 1407 C C . LEU A 1 192 ? -36.461 8.503 31.512 1.00 64.25 192 LEU A C 1
ATOM 1409 O O . LEU A 1 192 ? -37.615 8.918 31.561 1.00 64.25 192 LEU A O 1
ATOM 1413 N N . LEU A 1 193 ? -35.933 7.753 32.483 1.00 71.38 193 LEU A N 1
ATOM 1414 C CA . LEU A 1 193 ? -36.642 7.454 33.732 1.00 71.38 193 LEU A CA 1
ATOM 1415 C C . LEU A 1 193 ? -36.784 8.689 34.635 1.00 71.38 193 LEU A C 1
ATOM 1417 O O . LEU A 1 193 ? -37.789 8.801 35.333 1.00 71.38 193 LEU A O 1
ATOM 1421 N N . ASP A 1 194 ? -35.810 9.602 34.595 1.00 74.00 194 ASP A N 1
ATOM 1422 C CA . ASP A 1 194 ? -35.822 10.866 35.345 1.00 74.00 194 ASP A CA 1
ATOM 1423 C C . ASP A 1 194 ? -36.502 12.024 34.576 1.00 74.00 194 ASP A C 1
ATOM 1425 O O . ASP A 1 194 ? -36.682 13.115 35.126 1.00 74.00 194 ASP A O 1
ATOM 1429 N N . ALA A 1 195 ? -36.897 11.818 33.312 1.00 65.50 195 ALA A N 1
ATOM 1430 C CA . ALA A 1 195 ? -37.488 12.855 32.468 1.00 65.50 195 ALA A CA 1
ATOM 1431 C C . ALA A 1 195 ? -38.930 13.201 32.876 1.00 65.50 195 ALA A C 1
ATOM 1433 O O . ALA A 1 195 ? -39.801 12.339 33.017 1.00 65.50 195 ALA A O 1
ATOM 1434 N N . GLY A 1 196 ? -39.204 14.503 32.991 1.00 68.75 196 GLY A N 1
ATOM 1435 C CA . GLY A 1 196 ? -40.558 15.030 33.150 1.00 68.75 196 GLY A CA 1
ATOM 1436 C C . GLY A 1 196 ? -41.406 14.904 31.869 1.00 68.75 196 GLY A C 1
ATOM 1437 O O . GLY A 1 196 ? -40.865 14.676 30.785 1.00 68.75 196 GLY A O 1
ATOM 1438 N N . PRO A 1 197 ? -42.739 15.084 31.963 1.00 67.31 197 PRO A N 1
ATOM 1439 C CA . PRO A 1 197 ? -43.681 14.842 30.863 1.00 67.31 197 PRO A CA 1
ATOM 1440 C C . PRO A 1 197 ? -43.417 15.663 29.587 1.00 67.31 197 PRO A C 1
ATOM 1442 O O . PRO A 1 197 ? -43.739 15.183 28.505 1.00 67.31 197 PRO A O 1
ATOM 1445 N N . ASP A 1 198 ? -42.784 16.837 29.686 1.00 69.31 198 ASP A N 1
ATOM 1446 C CA . ASP A 1 198 ? -42.460 17.693 28.531 1.00 69.31 198 ASP A CA 1
ATOM 1447 C C . ASP A 1 198 ? -41.180 17.270 27.769 1.00 69.31 198 ASP A C 1
ATOM 1449 O O . ASP A 1 198 ? -41.001 17.647 26.610 1.00 69.31 198 ASP A O 1
ATOM 1453 N N . ASP A 1 199 ? -40.295 16.468 28.379 1.00 71.12 199 ASP A N 1
ATOM 1454 C CA . ASP A 1 199 ? -39.011 16.031 27.787 1.00 71.12 199 ASP A CA 1
ATOM 1455 C C . ASP A 1 199 ? -38.987 14.537 27.398 1.00 71.12 199 ASP A C 1
ATOM 1457 O O . ASP A 1 199 ? -38.016 14.048 26.806 1.00 71.12 199 ASP A O 1
ATOM 1461 N N . MET A 1 200 ? -40.079 13.816 27.672 1.00 66.88 200 MET A N 1
ATOM 1462 C CA . MET A 1 200 ? -40.233 12.372 27.458 1.00 66.88 200 MET A CA 1
ATOM 1463 C C . MET A 1 200 ? -39.985 11.950 25.999 1.00 66.88 200 MET A C 1
ATOM 1465 O O . MET A 1 200 ? -39.266 10.983 25.746 1.00 66.88 200 MET A O 1
ATOM 1469 N N . ASP A 1 201 ? -40.520 12.695 25.026 1.00 71.88 201 ASP A N 1
ATOM 1470 C CA . ASP A 1 201 ? -40.393 12.361 23.598 1.00 71.88 201 ASP A CA 1
ATOM 1471 C C . ASP A 1 201 ? -38.948 12.486 23.090 1.00 71.88 201 ASP A C 1
ATOM 1473 O O . ASP A 1 201 ? -38.463 11.623 22.353 1.00 71.88 201 ASP A O 1
ATOM 1477 N N . LYS A 1 202 ? -38.210 13.511 23.541 1.00 69.25 202 LYS A N 1
ATOM 1478 C CA . LYS A 1 202 ? -36.783 13.681 23.206 1.00 69.25 202 LYS A CA 1
ATOM 1479 C C . LYS A 1 202 ? -35.922 12.593 23.835 1.00 69.25 202 LYS A C 1
ATOM 1481 O O . LYS A 1 202 ? -35.001 12.082 23.194 1.00 69.25 202 LYS A O 1
ATOM 1486 N N . ALA A 1 203 ? -36.205 12.237 25.085 1.00 64.25 203 ALA A N 1
ATOM 1487 C CA . ALA A 1 203 ? -35.497 11.163 25.767 1.00 64.25 203 ALA A CA 1
ATOM 1488 C C . ALA A 1 203 ? -35.778 9.797 25.101 1.00 64.25 203 ALA A C 1
ATOM 1490 O O . ALA A 1 203 ? -34.868 8.978 24.947 1.00 64.25 203 ALA A O 1
ATOM 1491 N N . LEU A 1 204 ? -37.000 9.576 24.601 1.00 69.31 204 LEU A N 1
ATOM 1492 C CA . LEU A 1 204 ? -37.370 8.377 23.846 1.00 69.31 204 LEU A CA 1
ATOM 1493 C C . LEU A 1 204 ? -36.629 8.287 22.499 1.00 69.31 204 LEU A C 1
ATOM 1495 O O . LEU A 1 204 ? -36.130 7.215 22.141 1.00 69.31 204 LEU A O 1
ATOM 1499 N N . GLU A 1 205 ? -36.517 9.395 21.759 1.00 71.44 205 GLU A N 1
ATOM 1500 C CA . GLU A 1 205 ? -35.710 9.463 20.530 1.00 71.44 205 GLU A CA 1
ATOM 1501 C C . GLU A 1 205 ? -34.230 9.165 20.799 1.00 71.44 205 GLU A C 1
ATOM 1503 O O . GLU A 1 205 ? -33.625 8.374 20.074 1.00 71.44 205 GLU A O 1
ATOM 1508 N N . ALA A 1 206 ? -33.659 9.699 21.883 1.00 68.25 206 ALA A N 1
ATOM 1509 C CA . ALA A 1 206 ? -32.272 9.426 22.264 1.00 68.25 206 ALA A CA 1
ATOM 1510 C C . ALA A 1 206 ? -32.016 7.931 22.551 1.00 68.25 206 ALA A C 1
ATOM 1512 O O . ALA A 1 206 ? -30.971 7.390 22.171 1.00 68.25 206 ALA A O 1
ATOM 1513 N N . VAL A 1 207 ? -32.977 7.230 23.165 1.00 68.62 207 VAL A N 1
ATOM 1514 C CA . VAL A 1 207 ? -32.904 5.776 23.401 1.00 68.62 207 VAL A CA 1
ATOM 1515 C C . VAL A 1 207 ? -33.028 4.976 22.096 1.00 68.62 207 VAL A C 1
ATOM 1517 O O . VAL A 1 207 ? -32.311 3.983 21.908 1.00 68.62 207 VAL A O 1
ATOM 1520 N N . ARG A 1 208 ? -33.891 5.404 21.165 1.00 73.00 208 ARG A N 1
ATOM 1521 C CA . ARG A 1 208 ? -34.035 4.786 19.830 1.00 73.00 208 ARG A CA 1
ATOM 1522 C C . ARG A 1 208 ? -32.764 4.940 18.990 1.00 73.00 208 ARG A C 1
ATOM 1524 O O . ARG A 1 208 ? -32.272 3.963 18.426 1.00 73.00 208 ARG A O 1
ATOM 1531 N N . ASP A 1 209 ? -32.165 6.125 18.992 1.00 70.69 209 ASP A N 1
ATOM 1532 C CA . ASP A 1 209 ? -30.880 6.375 18.333 1.00 70.69 209 ASP A CA 1
ATOM 1533 C C . ASP A 1 209 ? -29.743 5.566 18.971 1.00 70.69 209 ASP A C 1
ATOM 1535 O O . ASP A 1 209 ? -28.893 4.998 18.276 1.00 70.69 209 ASP A O 1
ATOM 1539 N N . GLY A 1 210 ? -29.732 5.466 20.303 1.00 64.75 210 GLY A N 1
ATOM 1540 C CA . GLY A 1 210 ? -28.764 4.658 21.043 1.00 64.75 210 GLY A CA 1
ATOM 1541 C C . GLY A 1 210 ? -28.849 3.166 20.703 1.00 64.75 210 GLY A C 1
ATOM 1542 O O . GLY A 1 210 ? -27.819 2.521 20.488 1.00 64.75 210 GLY A O 1
ATOM 1543 N N . THR A 1 211 ? -30.062 2.616 20.597 1.00 68.88 211 THR A N 1
ATOM 1544 C CA . THR A 1 211 ? -30.289 1.208 20.221 1.00 68.88 211 THR A CA 1
ATOM 1545 C C . THR A 1 211 ? -29.914 0.926 18.767 1.00 68.88 211 THR A C 1
ATOM 1547 O O . THR A 1 211 ? -29.237 -0.073 18.509 1.00 68.88 211 THR A O 1
ATOM 1550 N N . ALA A 1 212 ? -30.239 1.824 17.832 1.00 72.12 212 ALA A N 1
ATOM 1551 C CA . ALA A 1 212 ? -29.808 1.711 16.436 1.00 72.12 212 ALA A CA 1
ATOM 1552 C C . ALA A 1 212 ? -28.271 1.687 16.313 1.00 72.12 212 ALA A C 1
ATOM 1554 O O . ALA A 1 212 ? -27.696 0.798 15.678 1.00 72.12 212 ALA A O 1
ATOM 1555 N N . ARG A 1 213 ? -27.581 2.594 17.017 1.00 65.19 213 ARG A N 1
ATOM 1556 C CA . ARG A 1 213 ? -26.108 2.651 17.071 1.00 65.19 213 ARG A CA 1
ATOM 1557 C C . ARG A 1 213 ? -25.480 1.427 17.742 1.00 65.19 213 ARG A C 1
ATOM 1559 O O . ARG A 1 213 ? -24.356 1.044 17.392 1.00 65.19 213 ARG A O 1
ATOM 1566 N N . LEU A 1 214 ? -26.157 0.818 18.718 1.00 65.88 214 LEU A N 1
ATOM 1567 C CA . LEU A 1 214 ? -25.712 -0.425 19.355 1.00 65.88 214 LEU A CA 1
ATOM 1568 C C . LEU A 1 214 ? -25.809 -1.600 18.373 1.00 65.88 214 LEU A C 1
ATOM 1570 O O . LEU A 1 214 ? -24.850 -2.361 18.241 1.00 65.88 214 LEU A O 1
ATOM 1574 N N . HIS A 1 215 ? -26.928 -1.706 17.652 1.00 72.44 215 HIS A N 1
ATOM 1575 C CA . HIS A 1 215 ? -27.152 -2.747 16.649 1.00 72.44 215 HIS A CA 1
ATOM 1576 C C . HIS A 1 215 ? -26.129 -2.670 15.506 1.00 72.44 215 HIS A C 1
ATOM 1578 O O . HIS A 1 215 ? -25.519 -3.676 15.150 1.00 72.44 215 HIS A O 1
ATOM 1584 N N . GLU A 1 216 ? -25.840 -1.464 15.013 1.00 70.12 216 GLU A N 1
ATOM 1585 C CA . GLU A 1 216 ? -24.795 -1.228 14.010 1.00 70.12 216 GLU A CA 1
ATOM 1586 C C . GLU A 1 216 ? -23.409 -1.702 14.498 1.00 70.12 216 GLU A C 1
ATOM 1588 O O . GLU A 1 216 ? -22.658 -2.358 13.775 1.00 70.12 216 GLU A O 1
ATOM 1593 N N . THR A 1 217 ? -23.080 -1.439 15.769 1.00 61.16 217 THR A N 1
ATOM 1594 C CA . THR A 1 217 ? -21.809 -1.883 16.374 1.00 61.16 217 THR A CA 1
ATOM 1595 C C . THR A 1 217 ? -21.757 -3.404 16.525 1.00 61.16 217 THR A C 1
ATOM 1597 O O . THR A 1 217 ? -20.706 -4.009 16.314 1.00 61.16 217 THR A O 1
ATOM 1600 N N . ALA A 1 218 ? -22.883 -4.036 16.866 1.00 70.25 218 ALA A N 1
ATOM 1601 C CA . ALA A 1 218 ? -22.989 -5.489 16.960 1.00 70.25 218 ALA A CA 1
ATOM 1602 C C . ALA A 1 218 ? -22.776 -6.163 15.593 1.00 70.25 218 ALA A C 1
ATOM 1604 O O . ALA A 1 218 ? -22.001 -7.116 15.506 1.00 70.25 218 ALA A O 1
ATOM 1605 N N . MET A 1 219 ? -23.367 -5.615 14.527 1.00 75.38 219 MET A N 1
ATOM 1606 C CA . MET A 1 219 ? -23.169 -6.076 13.145 1.00 75.38 219 MET A CA 1
ATOM 1607 C C . MET A 1 219 ? -21.701 -5.963 12.704 1.00 75.38 219 MET A C 1
ATOM 1609 O O . MET A 1 219 ? -21.160 -6.892 12.110 1.00 75.38 219 MET A O 1
ATOM 1613 N N . MET A 1 220 ? -21.004 -4.876 13.058 1.00 64.00 220 MET A N 1
ATOM 1614 C CA . MET A 1 220 ? -19.564 -4.740 12.780 1.00 64.00 220 MET A CA 1
ATOM 1615 C C . MET A 1 220 ? -18.704 -5.771 13.522 1.00 64.00 220 MET A C 1
ATOM 1617 O O . MET A 1 220 ? -17.714 -6.259 12.975 1.00 64.00 220 MET A O 1
ATOM 1621 N N . ILE A 1 221 ? -19.065 -6.112 14.764 1.00 65.00 221 ILE A N 1
ATOM 1622 C CA . ILE A 1 221 ? -18.379 -7.158 15.536 1.00 65.00 221 ILE A CA 1
ATOM 1623 C C . ILE A 1 221 ? -18.631 -8.532 14.910 1.00 65.00 221 ILE A C 1
ATOM 1625 O O . ILE A 1 221 ? -17.687 -9.310 14.785 1.00 65.00 221 ILE A O 1
ATOM 1629 N N . GLN A 1 222 ? -19.867 -8.823 14.489 1.00 69.12 222 GLN A N 1
ATOM 1630 C CA . GLN A 1 222 ? -20.209 -10.066 13.791 1.00 69.12 222 GLN A CA 1
ATOM 1631 C C . GLN A 1 222 ? -19.443 -10.200 12.472 1.00 69.12 222 GLN A C 1
ATOM 1633 O O . GLN A 1 222 ? -18.781 -11.214 12.272 1.00 69.12 222 GLN A O 1
ATOM 1638 N N . ALA A 1 223 ? -19.419 -9.149 11.647 1.00 66.50 223 ALA A N 1
ATOM 1639 C CA . ALA A 1 223 ? -18.634 -9.123 10.415 1.00 66.50 223 ALA A CA 1
ATOM 1640 C C . ALA A 1 223 ? -17.137 -9.366 10.683 1.00 66.50 223 ALA A C 1
ATOM 1642 O O . ALA A 1 223 ? -16.491 -10.122 9.963 1.00 66.50 223 ALA A O 1
ATOM 1643 N N . GLN A 1 224 ? -16.575 -8.795 11.756 1.00 63.78 224 GLN A N 1
ATOM 1644 C CA . GLN A 1 224 ? -15.180 -9.056 12.131 1.00 63.78 224 GLN A CA 1
ATOM 1645 C C . GLN A 1 224 ? -14.928 -10.468 12.673 1.00 63.78 224 GLN A C 1
ATOM 1647 O O . GLN A 1 224 ? -13.854 -11.025 12.447 1.00 63.78 224 GLN A O 1
ATOM 1652 N N . LEU A 1 225 ? -15.887 -11.069 13.379 1.00 61.72 225 LEU A N 1
ATOM 1653 C CA . LEU A 1 225 ? -15.782 -12.454 13.843 1.00 61.72 225 LEU A CA 1
ATOM 1654 C C . LEU A 1 225 ? -15.865 -13.443 12.675 1.00 61.72 225 LEU A C 1
ATOM 1656 O O . LEU A 1 225 ? -15.081 -14.390 12.634 1.00 61.72 225 LEU A O 1
ATOM 1660 N N . GLU A 1 226 ? -16.750 -13.209 11.707 1.00 61.31 226 GLU A N 1
ATOM 1661 C CA . GLU A 1 226 ? -16.815 -13.995 10.468 1.00 61.31 226 GLU A CA 1
ATOM 1662 C C . GLU A 1 226 ? -15.530 -13.851 9.644 1.00 61.31 226 GLU A C 1
ATOM 1664 O O . GLU A 1 226 ? -14.985 -14.845 9.169 1.00 61.31 226 GLU A O 1
ATOM 1669 N N . GLU A 1 227 ? -14.975 -12.641 9.554 1.00 57.62 227 GLU A N 1
ATOM 1670 C CA . GLU A 1 227 ? -13.710 -12.392 8.854 1.00 57.62 227 GLU A CA 1
ATOM 1671 C C . GLU A 1 227 ? -12.478 -12.975 9.567 1.00 57.62 227 GLU A C 1
ATOM 1673 O O . GLU A 1 227 ? -11.504 -13.350 8.911 1.00 57.62 227 GLU A O 1
ATOM 16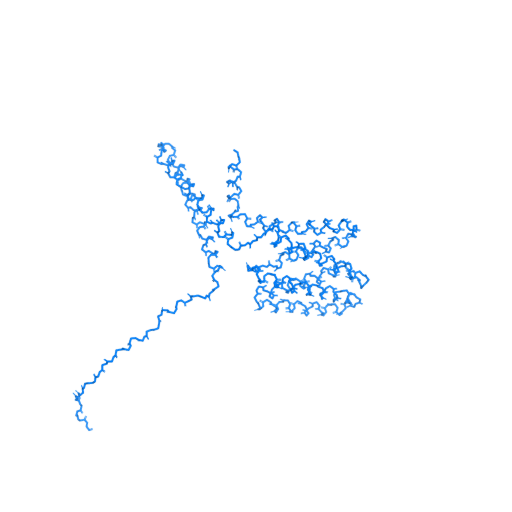78 N N . GLY A 1 228 ? -12.492 -13.044 10.901 1.00 50.62 228 GLY A N 1
ATOM 1679 C CA . GLY A 1 228 ? -11.401 -13.577 11.722 1.00 50.62 228 GLY A CA 1
ATOM 1680 C C . GLY A 1 228 ? -11.420 -15.097 11.894 1.00 50.62 228 GLY A C 1
ATOM 1681 O O . GLY A 1 228 ? -10.431 -15.662 12.366 1.00 50.62 228 GLY A O 1
ATOM 1682 N N . THR A 1 229 ? -12.511 -15.763 11.507 1.00 43.88 229 THR A N 1
ATOM 1683 C CA . THR A 1 229 ? -12.651 -17.220 11.587 1.00 43.88 229 THR A CA 1
ATOM 1684 C C . THR A 1 229 ? -12.429 -17.820 10.195 1.00 43.88 229 THR A C 1
ATOM 1686 O O . THR A 1 229 ? -13.399 -18.031 9.468 1.00 43.88 229 THR A O 1
ATOM 1689 N N . PRO A 1 230 ? -11.182 -18.129 9.774 1.00 43.84 230 PRO A N 1
ATOM 1690 C CA . PRO A 1 230 ? -10.992 -18.957 8.594 1.00 43.84 230 PRO A CA 1
ATOM 1691 C C . PRO A 1 230 ? -11.706 -20.279 8.869 1.00 43.84 230 PRO A C 1
ATOM 1693 O O . PRO A 1 230 ? -11.425 -20.951 9.864 1.00 43.84 230 PRO A O 1
ATOM 1696 N N . THR A 1 231 ? -12.678 -20.594 8.020 1.00 40.75 231 THR A N 1
ATOM 1697 C CA . THR A 1 231 ? -13.529 -21.787 7.992 1.00 40.75 231 THR A CA 1
ATOM 1698 C C . THR A 1 231 ? -12.764 -23.068 8.344 1.00 40.75 231 THR A C 1
ATOM 1700 O O . THR A 1 231 ? -12.317 -23.820 7.488 1.00 40.75 231 THR A O 1
ATOM 1703 N N . SER A 1 232 ? -12.615 -23.340 9.639 1.00 43.00 232 SER A N 1
ATOM 1704 C CA . SER A 1 232 ? -11.996 -24.563 10.160 1.00 43.00 232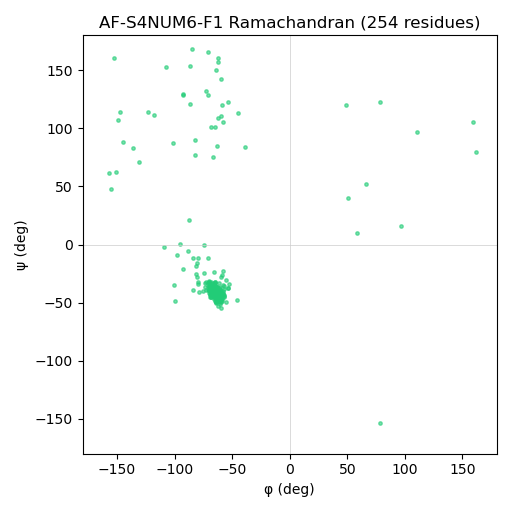 SER A CA 1
ATOM 1705 C C . SER A 1 232 ? -12.490 -24.882 11.571 1.00 43.00 232 SER A C 1
ATOM 1707 O O . SER A 1 232 ? -11.743 -25.223 12.478 1.00 43.00 232 SER A O 1
ATOM 1709 N N . ARG A 1 233 ? -13.810 -24.830 11.757 1.00 36.66 233 ARG A N 1
ATOM 1710 C CA . ARG A 1 233 ? -14.497 -25.776 12.647 1.00 36.66 233 ARG A CA 1
ATOM 1711 C C . ARG A 1 233 ? -15.961 -25.879 12.256 1.00 36.66 233 ARG A C 1
ATOM 1713 O O . ARG A 1 233 ? -16.870 -25.590 13.030 1.00 36.66 233 ARG A O 1
ATOM 1720 N N . ARG A 1 234 ? -16.193 -26.334 11.019 1.00 34.75 234 ARG A N 1
ATOM 1721 C CA . ARG A 1 234 ? -17.450 -27.008 10.703 1.00 34.75 234 ARG A CA 1
ATOM 1722 C C . ARG A 1 234 ? -17.503 -28.195 11.659 1.00 34.75 234 ARG A C 1
ATOM 1724 O O . ARG A 1 234 ? -16.705 -29.122 11.551 1.00 34.75 234 ARG A O 1
ATOM 1731 N N . ARG A 1 235 ? -18.353 -28.073 12.677 1.00 35.56 235 ARG A N 1
ATOM 1732 C CA . ARG A 1 235 ? -18.701 -29.144 13.601 1.00 35.56 235 ARG A CA 1
ATOM 1733 C C . ARG A 1 235 ? -18.950 -30.401 12.772 1.00 35.56 235 ARG A C 1
ATOM 1735 O O . ARG A 1 235 ? -19.908 -30.458 12.007 1.00 35.56 235 ARG A O 1
ATOM 1742 N N . GLY A 1 236 ? -18.084 -31.396 12.931 1.00 30.67 236 GLY A N 1
ATOM 1743 C CA . GLY A 1 236 ? -18.434 -32.783 12.674 1.00 30.67 236 GLY A CA 1
ATOM 1744 C C . GLY A 1 236 ? -19.459 -33.205 13.719 1.00 30.67 236 GLY A C 1
ATOM 1745 O O . GLY A 1 236 ? -19.125 -33.860 14.694 1.00 30.67 236 GLY A O 1
ATOM 1746 N N . SER A 1 237 ? -20.698 -32.756 13.554 1.00 35.75 237 SER A N 1
ATOM 1747 C CA . SER A 1 237 ? -21.858 -33.294 14.251 1.00 35.75 237 SER A CA 1
ATOM 1748 C C . SER A 1 237 ? -23.027 -33.223 13.282 1.00 35.75 237 SER A C 1
ATOM 1750 O O . SER A 1 237 ? -23.675 -32.186 13.173 1.00 35.75 237 SER A O 1
ATOM 1752 N N . CYS A 1 238 ? -23.186 -34.281 12.492 1.00 38.69 238 CYS A N 1
ATOM 1753 C CA . CYS A 1 238 ? -24.437 -35.015 12.277 1.00 38.69 238 CYS A CA 1
ATOM 1754 C C . CYS A 1 238 ? -24.287 -35.839 10.986 1.00 38.69 238 CYS A C 1
ATOM 1756 O O . CYS A 1 238 ? -24.727 -35.432 9.917 1.00 38.69 238 CYS A O 1
ATOM 1758 N N . SER A 1 239 ? -23.612 -36.988 11.070 1.00 33.94 239 SER A N 1
ATOM 1759 C CA . SER A 1 239 ? -23.927 -38.098 10.172 1.00 33.94 239 SER A CA 1
ATOM 1760 C C . SER A 1 239 ? -24.401 -39.236 11.052 1.00 33.94 239 SER A C 1
ATOM 1762 O O . SER A 1 239 ? -23.668 -39.745 11.901 1.00 33.94 239 SER A O 1
ATOM 1764 N N . ALA A 1 240 ? -25.687 -39.515 10.901 1.00 46.75 240 ALA A N 1
ATOM 1765 C CA . ALA A 1 240 ? -26.402 -40.603 11.513 1.00 46.75 240 ALA A CA 1
ATOM 1766 C C . ALA A 1 240 ? -25.698 -41.936 11.232 1.00 46.75 240 ALA A C 1
ATOM 1768 O O . ALA A 1 240 ? -25.526 -42.338 10.086 1.00 46.75 240 ALA A O 1
ATOM 1769 N N . ALA A 1 241 ? -25.341 -42.645 12.296 1.00 38.50 241 ALA A N 1
ATOM 1770 C CA . ALA A 1 241 ? -25.142 -44.086 12.257 1.00 38.50 241 ALA A CA 1
ATOM 1771 C C . ALA A 1 241 ? -25.455 -44.660 13.641 1.00 38.50 241 ALA A C 1
ATOM 1773 O O . ALA A 1 241 ? -24.602 -45.231 14.318 1.00 38.50 241 ALA A O 1
ATOM 1774 N N . SER A 1 242 ? -26.707 -44.498 14.074 1.00 40.53 242 SER A N 1
ATOM 1775 C CA . SER A 1 242 ? -27.309 -45.370 15.076 1.00 40.53 242 SER A CA 1
ATOM 1776 C C . SER A 1 242 ? -27.378 -46.790 14.501 1.00 40.53 242 SER A C 1
ATOM 1778 O O . SER A 1 242 ? -28.391 -47.197 13.934 1.00 40.53 242 SER A O 1
ATOM 1780 N N . ARG A 1 243 ? -26.281 -47.548 14.618 1.00 38.03 243 ARG A N 1
ATOM 1781 C CA . ARG A 1 243 ? -26.312 -49.010 14.506 1.00 38.03 243 ARG A CA 1
ATOM 1782 C C . ARG A 1 243 ? -27.061 -49.540 15.723 1.00 38.03 243 ARG A C 1
ATOM 1784 O O . ARG A 1 243 ? -26.503 -49.621 16.811 1.00 38.03 243 ARG A O 1
ATOM 1791 N N . THR A 1 244 ? -28.325 -49.887 15.536 1.00 44.62 244 THR A N 1
ATOM 1792 C CA . THR A 1 244 ? -29.020 -50.826 16.419 1.00 44.62 244 THR A CA 1
ATOM 1793 C C . THR A 1 244 ? -28.875 -52.226 15.820 1.00 44.62 244 THR A C 1
ATOM 1795 O O . THR A 1 244 ? -29.137 -52.396 14.629 1.00 44.62 244 THR A O 1
ATOM 1798 N N . PRO A 1 245 ? -28.448 -53.240 16.591 1.00 45.38 245 PRO A N 1
ATOM 1799 C CA . PRO A 1 245 ? -28.544 -54.625 16.169 1.00 45.38 245 PRO A CA 1
ATOM 1800 C C . PRO A 1 245 ? -29.929 -55.150 16.568 1.00 45.38 245 PRO A C 1
ATOM 1802 O O . PRO A 1 245 ? -30.281 -55.148 17.747 1.00 45.38 245 PRO A O 1
ATOM 1805 N N . ARG A 1 246 ? -30.732 -55.603 15.604 1.00 39.56 246 ARG A N 1
ATOM 1806 C CA . ARG A 1 246 ? -31.851 -56.512 15.883 1.00 39.56 246 ARG A CA 1
ATOM 1807 C C . ARG A 1 246 ? -31.678 -57.773 15.048 1.00 39.56 246 ARG A C 1
ATOM 1809 O O . ARG A 1 246 ? -31.681 -57.734 13.823 1.00 39.56 246 ARG A O 1
ATOM 1816 N N . SER A 1 247 ? -31.458 -58.860 15.774 1.00 41.91 247 SER A N 1
ATOM 1817 C CA . SER A 1 247 ? -31.514 -60.256 15.357 1.00 41.91 247 SER A CA 1
ATOM 1818 C C . SER A 1 247 ? -32.924 -60.661 14.878 1.00 41.91 247 SER A C 1
ATOM 1820 O O . SER A 1 247 ? -33.895 -59.970 15.198 1.00 41.91 247 SER A O 1
ATOM 1822 N N . PRO A 1 248 ? -33.043 -61.766 14.110 1.00 51.19 248 PRO A N 1
ATOM 1823 C CA . PRO A 1 248 ? -34.290 -62.231 13.491 1.00 51.19 248 PRO A CA 1
ATOM 1824 C C . PRO A 1 248 ? -35.110 -63.091 14.483 1.00 51.19 248 PRO A C 1
ATOM 1826 O O . PRO A 1 248 ? -34.570 -63.463 15.530 1.00 51.19 248 PRO A O 1
ATOM 1829 N N . PRO A 1 249 ? -36.391 -63.422 14.201 1.00 46.09 249 PRO A N 1
ATOM 1830 C CA . PRO A 1 249 ? -36.655 -64.671 13.472 1.00 46.09 249 PRO A CA 1
ATOM 1831 C C . PRO A 1 249 ? -37.945 -64.726 12.612 1.00 46.09 249 PRO A C 1
ATOM 1833 O O . PRO A 1 249 ? -38.904 -63.988 12.801 1.00 46.09 249 PRO A O 1
ATOM 1836 N N . SER A 1 250 ? -37.905 -65.688 11.683 1.00 37.22 250 SER A N 1
ATOM 1837 C CA . SER A 1 250 ? -38.958 -66.632 11.270 1.00 37.22 250 SER A CA 1
ATOM 1838 C C . SER A 1 250 ? -40.383 -66.158 10.935 1.00 37.22 250 SER A C 1
ATOM 1840 O O . SER A 1 250 ? -41.176 -65.849 11.818 1.00 37.22 250 SER A O 1
ATOM 1842 N N . GLY A 1 251 ? -40.767 -66.432 9.683 1.00 34.03 251 GLY A N 1
ATOM 1843 C CA . GLY A 1 251 ? -41.886 -67.347 9.431 1.00 34.03 251 GLY A CA 1
ATOM 1844 C C . GLY A 1 251 ? -43.168 -66.727 8.881 1.00 34.03 251 GLY A C 1
ATOM 1845 O O . GLY A 1 251 ? -44.019 -66.293 9.644 1.00 34.03 251 GLY A O 1
ATOM 1846 N N . SER A 1 252 ? -43.341 -66.783 7.556 1.00 34.88 252 SER A N 1
ATOM 1847 C CA . SER A 1 252 ? -44.487 -67.419 6.870 1.00 34.88 252 SER A CA 1
ATOM 1848 C C . SER A 1 252 ? -44.638 -66.879 5.442 1.00 34.88 252 SER A C 1
ATOM 1850 O O . SER A 1 252 ? -45.111 -65.772 5.216 1.00 34.88 252 SER A O 1
ATOM 1852 N N . ALA A 1 253 ? -44.250 -67.690 4.461 1.00 36.66 253 ALA A N 1
ATOM 1853 C CA . ALA A 1 253 ? -44.809 -67.642 3.116 1.00 36.66 253 ALA A CA 1
ATOM 1854 C C . ALA A 1 253 ? -44.748 -69.067 2.555 1.00 36.66 253 ALA A C 1
ATOM 1856 O O . ALA A 1 253 ? -43.675 -69.611 2.306 1.00 36.66 253 ALA A O 1
ATOM 1857 N N . CYS A 1 254 ? -45.920 -69.684 2.474 1.00 38.00 254 CYS A N 1
ATOM 1858 C CA . CYS A 1 254 ? -46.201 -70.924 1.766 1.00 38.00 254 CYS A CA 1
ATOM 1859 C C . CYS A 1 254 ? -47.023 -70.544 0.515 1.00 38.00 254 CYS A C 1
ATOM 1861 O O . CYS A 1 254 ? -47.765 -69.562 0.583 1.00 38.00 254 CYS A O 1
ATOM 1863 N N . CYS A 1 255 ? -46.936 -71.359 -0.547 1.00 34.47 255 CYS A N 1
ATOM 1864 C CA . CYS A 1 255 ? -47.512 -71.218 -1.909 1.00 34.47 255 CYS A CA 1
ATOM 1865 C C . CYS A 1 255 ? -46.740 -70.240 -2.829 1.00 34.47 255 CYS A C 1
ATOM 1867 O O . CYS A 1 255 ? -46.545 -69.088 -2.460 1.00 34.47 255 CYS A O 1
ATOM 1869 N N . CYS A 1 256 ? -46.228 -70.614 -4.006 1.00 33.78 256 CYS A N 1
ATOM 1870 C CA . CYS A 1 256 ? -46.569 -71.676 -4.959 1.00 33.78 256 CYS A CA 1
ATOM 1871 C C . CYS A 1 256 ? -45.299 -72.331 -5.524 1.00 33.78 256 CYS A C 1
ATOM 1873 O O . CYS A 1 256 ? -44.249 -71.652 -5.539 1.00 33.78 256 CYS A O 1
#